Protein AF-A0A535ZZS9-F1 (afdb_monomer)

Mean predicted aligned error: 16.58 Å

Nearest PDB structures (foldseek):
  8xqu-assembly1_A  TM=9.734E-01  e=9.056E-15  Homo sapiens
  8ibp-assembly1_A  TM=9.771E-01  e=1.309E-14  Mycobacterium tuberculosis
  5gui-assembly1_A  TM=9.629E-01  e=1.892E-14  Arabidopsis thaliana
  3wdd-assembly1_A  TM=9.744E-01  e=3.750E-14  Mycobacterium tuberculosis
  3wde-assembly1_A  TM=9.736E-01  e=6.021E-14  Mycobacterium tuberculosis

Foldseek 3Di:
DFDWDFLVRLCVVVVHDSVVSVVCVVVVLADWDDDPPTTTHGVVSVVVSVVVVQDDDDDDDDDDDDDDPPLVVLCVQQVDPFRFLVSVCPPPVNQQEDPLLSQLSVQLVVLCLVLQHLARELLSSLLSLCVSCPFLSVVLCVVLVNDSVLSSVLCCVPPNGDPDRDPPDRHGYDPLLSQLVSQLSVQCVVVVHGRRGSLSSLLSSLVSCDDDSNVSCVVSVHDSVNSNVSSVVSVVVVVVVVVVVDDDDPPVQPQFDDDDDFAAQDPPPRDGDRSRGQADPVPRHGGDDD

pLDDT: mean 80.7, std 16.4, range [29.19, 98.31]

Solvent-accessible surface area (backbone atoms only — not comparable to full-atom values): 16606 Å² total; per-residue (Å²): 132,86,73,67,36,46,55,63,58,50,15,61,72,71,71,48,55,54,68,54,54,54,48,33,42,74,71,67,67,37,72,68,46,77,61,86,97,40,59,32,29,53,64,66,50,51,50,53,42,55,49,69,73,62,76,84,90,80,86,87,89,85,90,83,81,96,71,77,64,90,56,53,65,57,48,64,63,57,67,48,97,66,32,28,52,64,52,71,53,69,40,99,64,51,79,50,44,32,72,63,31,51,46,21,42,52,44,9,49,53,46,16,48,72,38,20,42,81,42,26,42,45,44,23,46,48,52,7,37,48,68,38,65,90,30,62,30,17,49,46,40,45,78,63,68,54,48,68,68,61,52,51,52,48,48,40,72,75,75,45,65,46,98,48,82,71,74,93,66,90,48,21,43,34,76,65,30,49,48,17,56,57,37,8,54,50,47,16,53,76,68,73,44,81,48,27,39,34,47,20,45,46,49,6,46,48,69,62,57,58,65,59,34,41,53,49,39,45,74,66,72,41,52,58,72,56,52,50,52,50,47,55,50,54,54,50,54,52,53,52,56,59,55,70,68,54,76,79,78,57,79,72,65,72,52,68,44,78,93,75,77,85,47,48,62,30,90,89,78,65,48,77,27,59,58,40,46,54,41,28,87,89,75,64,48,73,53,74,84,132

Sequence (290 aa):
MERLLTTDEVAEYLRVDVVTIRRLVGRGELTAYRIGSEYRFTRSDLEDYLQRQRVSTGTGEEPGTTTSPPLEWVRKTLQGKHTTPSDVVKSDRFDKFTDQARRVLHLSQEEAQRFHHNYVGTEHLLLGLIREDGGIAAHVLRNMGVELKQVREAVEHIIGRGDRVILGGEIGLTPRAKKVIELSVDEARRLDHHPVGTEHLLLGLIREGEGIAAGVLESQGVKLDQARRETIRVIRQLQESETDAVPPPPPEAARLLVEGEPGLTCTRCGARCPNYFRHCFNCGQQLQPK

Secondary structure (DSSP, 8-state):
-PPPEEHHHHHHHHTS-HHHHHHHHHTTSS--EEETTEEEE-HHHHHHHHHHT----------------TTHHHHHHHTSTT--HHHHHHSS-GGGB-HHHHHHHHHHHHHHHHTT-SEE-HHHHHHHHHH-TTSHHHHHHHHTT--HHHHHHHHHHHH---SS---S---EEPHHHHHHHHHHHHHHHHTT-SSB-HHHHHHHHHHH--HHHHHHHHHTT--HHHHHHHHHHHHHHHHHHHHHTSPPPPTTTT----S-SPPEEPTTT--EE-TT-SB-TTT-PBPPP-

Radius of gyration: 27.27 Å; Cα contacts (8 Å, |Δi|>4): 383; chains: 1; bounding box: 56×52×93 Å

Structure (mmCIF, N/CA/C/O backbone):
data_AF-A0A535ZZS9-F1
#
_entry.id   AF-A0A535ZZS9-F1
#
loop_
_atom_site.group_PDB
_atom_site.id
_atom_site.type_symbol
_atom_site.label_atom_id
_atom_site.label_alt_id
_atom_site.label_comp_id
_atom_site.label_asym_id
_atom_site.label_entity_id
_atom_site.label_seq_id
_atom_site.pdbx_PDB_ins_code
_atom_site.Cartn_x
_atom_site.Cartn_y
_atom_site.Cartn_z
_atom_site.occupancy
_atom_site.B_iso_or_equiv
_atom_site.auth_seq_id
_atom_site.auth_comp_id
_atom_site.auth_asym_id
_atom_site.auth_atom_id
_atom_site.pdbx_PDB_model_num
ATOM 1 N N . MET A 1 1 ? 27.511 27.768 -34.122 1.00 60.69 1 MET A N 1
ATOM 2 C CA . MET A 1 1 ? 26.286 26.944 -34.101 1.00 60.69 1 MET A CA 1
ATOM 3 C C . MET A 1 1 ? 26.418 25.976 -32.953 1.00 60.69 1 MET A C 1
ATOM 5 O O . MET A 1 1 ? 27.427 25.286 -32.877 1.00 60.69 1 MET A O 1
ATOM 9 N N . GLU A 1 2 ? 25.467 26.000 -32.031 1.00 73.00 2 GLU A N 1
ATOM 10 C CA . GLU A 1 2 ? 25.441 25.074 -30.903 1.00 73.00 2 GLU A CA 1
ATOM 11 C C . GLU A 1 2 ? 25.223 23.643 -31.419 1.00 73.00 2 GLU A C 1
ATOM 13 O O . GLU A 1 2 ? 24.428 23.426 -32.337 1.00 73.00 2 GLU A O 1
ATOM 18 N N . ARG A 1 3 ? 25.976 22.669 -30.889 1.00 85.12 3 ARG A N 1
ATOM 19 C CA . ARG A 1 3 ? 25.819 21.260 -31.274 1.00 85.12 3 ARG A CA 1
ATOM 20 C C . ARG A 1 3 ? 24.468 20.769 -30.767 1.00 85.12 3 ARG A C 1
ATOM 22 O O . ARG A 1 3 ? 24.226 20.778 -29.564 1.00 85.12 3 ARG A O 1
ATOM 29 N N . LEU A 1 4 ? 23.634 20.297 -31.687 1.00 87.44 4 LEU A N 1
ATOM 30 C CA . LEU A 1 4 ? 22.365 19.672 -31.349 1.00 87.44 4 LEU A CA 1
ATOM 31 C C . LEU A 1 4 ? 22.594 18.247 -30.841 1.00 87.44 4 LEU A C 1
ATOM 33 O O . LEU A 1 4 ? 23.251 17.446 -31.507 1.00 87.44 4 LEU A O 1
ATOM 37 N N . LEU A 1 5 ? 22.040 17.951 -29.672 1.00 91.25 5 LEU A N 1
ATOM 38 C CA . LEU A 1 5 ? 22.082 16.645 -29.027 1.00 91.25 5 LEU A CA 1
ATOM 39 C C . LEU A 1 5 ? 20.959 15.752 -29.558 1.00 91.25 5 LEU A C 1
ATOM 41 O O . LEU A 1 5 ? 19.865 16.221 -29.886 1.00 91.25 5 LEU A O 1
ATOM 45 N N . THR A 1 6 ? 21.239 14.459 -29.641 1.00 93.94 6 THR A N 1
ATOM 46 C CA . THR A 1 6 ? 20.274 13.392 -29.925 1.00 93.94 6 THR A CA 1
ATOM 47 C C . THR A 1 6 ? 19.436 13.063 -28.687 1.00 93.94 6 THR A C 1
ATOM 49 O O . THR A 1 6 ? 19.789 13.415 -27.563 1.00 93.94 6 THR A O 1
ATOM 52 N N . THR A 1 7 ? 18.321 12.355 -28.885 1.00 90.25 7 THR A N 1
ATOM 53 C CA . THR A 1 7 ? 17.485 11.864 -27.777 1.00 90.25 7 THR A CA 1
ATOM 54 C C . THR A 1 7 ? 18.285 10.990 -26.804 1.00 90.25 7 THR A C 1
ATOM 56 O O . THR A 1 7 ? 18.107 11.129 -25.597 1.00 90.25 7 THR A O 1
ATOM 59 N N . ASP A 1 8 ? 19.186 10.143 -27.312 1.00 89.81 8 ASP A N 1
ATOM 60 C CA . ASP A 1 8 ? 20.038 9.263 -26.501 1.00 89.81 8 ASP A CA 1
ATOM 61 C C . ASP A 1 8 ? 21.073 10.049 -25.684 1.00 89.81 8 ASP A C 1
ATOM 63 O O . ASP A 1 8 ? 21.229 9.814 -24.489 1.00 89.81 8 ASP A O 1
ATOM 67 N N . GLU A 1 9 ? 21.724 11.050 -26.285 1.00 91.56 9 GLU A N 1
ATOM 68 C CA . GLU A 1 9 ? 22.683 11.908 -25.572 1.00 91.56 9 GLU A CA 1
ATOM 69 C C . GLU A 1 9 ? 22.004 12.725 -24.461 1.00 91.56 9 GLU A C 1
ATOM 71 O O . GLU A 1 9 ? 22.577 12.930 -23.390 1.00 91.56 9 GLU A O 1
ATOM 76 N N . VAL A 1 10 ? 20.769 13.184 -24.684 1.00 93.75 10 VAL A N 1
ATOM 77 C CA . VAL A 1 10 ? 19.977 13.883 -23.659 1.00 93.75 10 VAL A CA 1
ATOM 78 C C . VAL A 1 10 ? 19.526 12.931 -22.551 1.00 93.75 10 VAL A C 1
ATOM 80 O O . VAL A 1 10 ? 19.552 13.306 -21.378 1.00 93.75 10 VAL A O 1
ATOM 83 N N . ALA A 1 11 ? 19.143 11.703 -22.904 1.00 88.44 11 ALA A N 1
ATOM 84 C CA . ALA A 1 11 ? 18.800 10.649 -21.954 1.00 88.44 11 ALA A CA 1
ATOM 85 C C . ALA A 1 11 ? 19.991 10.317 -21.035 1.00 88.44 11 ALA A C 1
ATOM 87 O O . ALA A 1 11 ? 19.839 10.287 -19.811 1.00 88.44 11 ALA A O 1
ATOM 88 N N . GLU A 1 12 ? 21.194 10.185 -21.599 1.00 90.12 12 GLU A N 1
ATOM 89 C CA . GLU A 1 12 ? 22.432 9.985 -20.840 1.00 90.12 12 GLU A CA 1
ATOM 90 C C . GLU A 1 12 ? 22.756 11.191 -19.943 1.00 90.12 12 GLU A C 1
ATOM 92 O O . GLU A 1 12 ? 23.042 11.029 -18.753 1.00 90.12 12 GLU A O 1
ATOM 97 N N . TYR A 1 13 ? 22.640 12.410 -20.479 1.00 89.06 13 TYR A N 1
ATOM 98 C CA . TYR A 1 13 ? 22.940 13.644 -19.750 1.00 89.06 13 TYR A CA 1
ATOM 99 C C . TYR A 1 13 ? 22.009 13.866 -18.548 1.00 89.06 13 TYR A C 1
ATOM 101 O O . TYR A 1 13 ? 22.463 14.207 -17.454 1.00 89.06 13 TYR A O 1
ATOM 109 N N . LEU A 1 14 ? 20.705 13.638 -18.727 1.00 86.94 14 LEU A N 1
ATOM 110 C CA . LEU A 1 14 ? 19.703 13.762 -17.665 1.00 86.94 14 LEU A CA 1
ATOM 111 C C . LEU A 1 14 ? 19.597 12.501 -16.789 1.00 86.94 14 LEU A C 1
ATOM 113 O O . LEU A 1 14 ? 18.911 12.535 -15.767 1.00 86.94 14 LEU A O 1
ATOM 117 N N . ARG A 1 15 ? 20.296 11.415 -17.154 1.00 87.69 15 ARG A N 1
ATOM 118 C CA . ARG A 1 15 ? 20.244 10.089 -16.514 1.00 87.69 15 ARG A CA 1
ATOM 119 C C . ARG A 1 15 ? 18.821 9.531 -16.413 1.00 87.69 15 ARG A C 1
ATOM 121 O O . ARG A 1 15 ? 18.401 9.054 -15.358 1.00 87.69 15 ARG A O 1
ATOM 128 N N . VAL A 1 16 ? 18.077 9.606 -17.513 1.00 78.88 16 VAL A N 1
ATOM 129 C CA . VAL A 1 16 ? 16.702 9.097 -17.645 1.00 78.88 16 VAL A CA 1
ATOM 130 C C . VAL A 1 16 ? 16.553 8.304 -18.940 1.00 78.88 16 VAL A C 1
ATOM 132 O O . VAL A 1 16 ? 17.363 8.442 -19.844 1.00 78.88 16 VAL A O 1
ATOM 135 N N . ASP A 1 17 ? 15.509 7.487 -19.051 1.00 88.31 17 ASP A N 1
ATOM 136 C CA . ASP A 1 17 ? 15.245 6.708 -20.266 1.00 88.31 17 ASP A CA 1
ATOM 137 C C . ASP A 1 17 ? 14.781 7.586 -21.451 1.00 88.31 17 ASP A C 1
ATOM 139 O O . ASP A 1 17 ? 14.102 8.602 -21.264 1.00 88.31 17 ASP A O 1
ATOM 143 N N . VAL A 1 18 ? 15.075 7.166 -22.686 1.00 82.56 18 VAL A N 1
ATOM 144 C CA . VAL A 1 18 ? 14.672 7.851 -23.932 1.00 82.56 18 VAL A CA 1
ATOM 145 C C . VAL A 1 18 ? 13.158 8.055 -24.061 1.00 82.56 18 VAL A C 1
ATOM 147 O O . VAL A 1 18 ? 12.706 9.059 -24.619 1.00 82.56 18 VAL A O 1
ATOM 150 N N . VAL A 1 19 ? 12.345 7.158 -23.498 1.00 79.00 19 VAL A N 1
ATOM 151 C CA . VAL A 1 19 ? 10.884 7.300 -23.419 1.00 79.00 19 VAL A CA 1
ATOM 152 C C . VAL A 1 19 ? 10.502 8.474 -22.516 1.00 79.00 19 VAL A C 1
ATOM 154 O O . VAL A 1 19 ? 9.549 9.199 -22.813 1.00 79.00 19 VAL A O 1
ATOM 157 N N . THR A 1 20 ? 11.264 8.717 -21.446 1.00 76.88 20 THR A N 1
ATOM 158 C CA . THR A 1 20 ? 11.072 9.882 -20.568 1.00 76.88 20 THR A CA 1
ATOM 159 C C . THR A 1 20 ? 11.354 11.174 -21.325 1.00 76.88 20 THR A C 1
ATOM 161 O O . THR A 1 20 ? 10.549 12.098 -21.244 1.00 76.88 20 THR A O 1
ATOM 164 N N . ILE A 1 21 ? 12.412 11.219 -22.141 1.00 89.75 21 ILE A N 1
ATOM 165 C CA . ILE A 1 21 ? 12.710 12.380 -22.993 1.00 89.75 21 ILE A CA 1
ATOM 166 C C . ILE A 1 21 ? 11.560 12.654 -23.970 1.00 89.75 21 ILE A C 1
ATOM 168 O O . ILE A 1 21 ? 11.060 13.776 -24.036 1.00 89.75 21 ILE A O 1
ATOM 172 N N . ARG A 1 22 ? 11.053 11.621 -24.657 1.00 83.88 22 ARG A N 1
ATOM 173 C CA . ARG A 1 22 ? 9.889 11.752 -25.557 1.00 83.88 22 ARG A CA 1
ATOM 174 C C . ARG A 1 22 ? 8.636 12.248 -24.827 1.00 83.88 22 ARG A C 1
ATOM 176 O O . ARG A 1 22 ? 7.886 13.051 -25.379 1.00 83.88 22 ARG A O 1
ATOM 183 N N . ARG A 1 23 ? 8.414 11.810 -23.583 1.00 80.31 23 ARG A N 1
ATOM 184 C CA . ARG A 1 23 ? 7.292 12.259 -22.743 1.00 80.31 23 ARG A CA 1
ATOM 185 C C . ARG A 1 23 ? 7.431 13.726 -22.323 1.00 80.31 23 ARG A C 1
ATOM 187 O O . ARG A 1 23 ? 6.434 14.439 -22.375 1.00 80.31 23 ARG A O 1
ATOM 194 N N . LEU A 1 24 ? 8.628 14.176 -21.940 1.00 83.00 24 LEU A N 1
ATOM 195 C CA . LEU A 1 24 ? 8.894 15.577 -21.579 1.00 83.00 24 LEU A CA 1
ATOM 196 C C . LEU A 1 24 ? 8.659 16.515 -22.768 1.00 83.00 24 LEU A C 1
ATOM 198 O O . LEU A 1 24 ? 8.026 17.558 -22.615 1.00 83.00 24 LEU A O 1
ATOM 202 N N . VAL A 1 25 ? 9.083 16.100 -23.965 1.00 89.62 25 VAL A N 1
ATOM 203 C CA . VAL A 1 25 ? 8.792 16.823 -25.212 1.00 89.62 25 VAL A CA 1
ATOM 204 C C . VAL A 1 25 ? 7.290 16.839 -25.499 1.00 89.62 25 VAL A C 1
ATOM 206 O O . VAL A 1 25 ? 6.732 17.891 -25.797 1.00 89.62 25 VAL A O 1
ATOM 209 N N . GLY A 1 26 ? 6.604 15.700 -25.352 1.00 78.69 26 GLY A N 1
ATOM 210 C CA . GLY A 1 26 ? 5.156 15.602 -25.568 1.00 78.69 26 GLY A CA 1
ATOM 211 C C . GLY A 1 26 ? 4.314 16.456 -24.611 1.00 78.69 26 GLY A C 1
ATOM 212 O O . GLY A 1 26 ? 3.218 16.872 -24.974 1.00 78.69 26 GLY A O 1
ATOM 213 N N . ARG A 1 27 ? 4.826 16.743 -23.409 1.00 82.06 27 ARG A N 1
ATOM 214 C CA . ARG A 1 27 ? 4.193 17.629 -22.416 1.00 82.06 27 ARG A CA 1
ATOM 215 C C . ARG A 1 27 ? 4.611 19.097 -22.543 1.00 82.06 27 ARG A C 1
ATOM 217 O O . ARG A 1 27 ? 4.094 19.929 -21.807 1.00 82.06 27 ARG A O 1
ATOM 224 N N . GLY A 1 28 ? 5.537 19.417 -23.449 1.00 86.50 28 GLY A N 1
ATOM 225 C CA . GLY A 1 28 ? 6.090 20.766 -23.602 1.00 86.50 28 GLY A CA 1
ATOM 226 C C . GLY A 1 28 ? 7.007 21.204 -22.453 1.00 86.50 28 GLY A C 1
ATOM 227 O O . GLY A 1 28 ? 7.295 22.389 -22.322 1.00 86.50 28 GLY A O 1
ATOM 228 N N . GLU A 1 29 ? 7.462 20.269 -21.615 1.00 86.38 29 GLU A N 1
ATOM 229 C CA . GLU A 1 29 ? 8.342 20.545 -20.470 1.00 86.38 29 GLU A CA 1
ATOM 230 C C . GLU A 1 29 ? 9.814 20.668 -20.893 1.00 86.38 29 GLU A C 1
ATOM 232 O O . GLU A 1 29 ? 10.586 21.384 -20.254 1.00 86.38 29 GLU A O 1
ATOM 237 N N . LEU A 1 30 ? 10.195 19.993 -21.983 1.00 89.62 30 LEU A N 1
ATOM 238 C CA . LEU A 1 30 ? 11.525 20.060 -22.583 1.00 89.62 30 LEU A CA 1
ATOM 239 C C . LEU A 1 30 ? 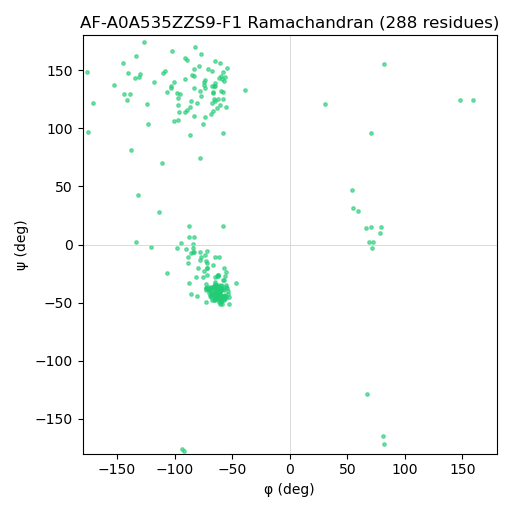11.412 20.477 -24.052 1.00 89.62 30 LEU A C 1
ATOM 241 O O . LEU A 1 30 ? 10.768 19.793 -24.851 1.00 89.62 30 LEU A O 1
ATOM 245 N N . THR A 1 31 ? 12.051 21.591 -24.404 1.00 90.50 31 THR A N 1
ATOM 246 C CA . THR A 1 31 ? 12.083 22.105 -25.776 1.00 90.50 31 THR A CA 1
ATOM 247 C C . THR A 1 31 ? 12.868 21.151 -26.676 1.00 90.50 31 THR A C 1
ATOM 249 O O . THR A 1 31 ? 13.988 20.762 -26.350 1.00 90.50 31 THR A O 1
ATOM 252 N N . ALA A 1 32 ? 12.293 20.788 -27.823 1.00 90.75 32 ALA A N 1
ATOM 253 C CA . ALA A 1 32 ? 12.959 19.979 -28.838 1.00 90.75 32 ALA A CA 1
ATOM 254 C C . ALA A 1 32 ? 12.623 20.469 -30.245 1.00 90.75 32 ALA A C 1
ATOM 256 O O . ALA A 1 32 ? 11.503 20.895 -30.527 1.00 90.75 32 ALA A O 1
ATOM 257 N N . TYR A 1 33 ? 13.581 20.318 -31.151 1.00 88.50 33 TYR A N 1
ATOM 258 C CA . TYR A 1 33 ? 13.454 20.641 -32.565 1.00 88.50 33 TYR A CA 1
ATOM 259 C C . TYR A 1 33 ? 13.366 19.343 -33.360 1.00 88.50 33 TYR A C 1
ATOM 261 O O . TYR A 1 33 ? 14.167 18.426 -33.167 1.00 88.50 33 TYR A O 1
ATOM 269 N N . ARG A 1 34 ? 12.384 19.238 -34.257 1.00 81.38 34 ARG A N 1
ATOM 270 C CA . ARG A 1 34 ? 12.233 18.059 -35.112 1.00 81.38 34 ARG A CA 1
ATOM 271 C C . ARG A 1 34 ? 13.083 18.233 -36.369 1.00 81.38 34 ARG A C 1
ATOM 273 O O . ARG A 1 34 ? 12.841 19.147 -37.152 1.00 81.38 34 ARG A O 1
ATOM 280 N N . ILE A 1 35 ? 14.057 17.345 -36.562 1.00 79.31 35 ILE A N 1
ATOM 281 C CA . ILE A 1 35 ? 14.909 17.308 -37.757 1.00 79.31 35 ILE A CA 1
ATOM 282 C C . ILE A 1 35 ? 14.766 15.920 -38.383 1.00 79.31 35 ILE A C 1
ATOM 284 O O . ILE A 1 35 ? 15.292 14.931 -37.875 1.00 79.31 35 ILE A O 1
ATOM 288 N N . GLY A 1 36 ? 14.002 15.841 -39.476 1.00 78.38 36 GLY A N 1
ATOM 289 C CA . GLY A 1 36 ? 13.578 14.566 -40.058 1.00 78.38 36 GLY A CA 1
ATOM 290 C C . GLY A 1 36 ? 12.614 13.813 -39.132 1.00 78.38 36 GLY A C 1
ATOM 291 O O . GLY A 1 36 ? 11.621 14.382 -38.676 1.00 78.38 36 GLY A O 1
ATOM 292 N N . SER A 1 37 ? 12.902 12.536 -38.858 1.00 65.62 37 SER A N 1
ATOM 293 C CA . SER A 1 37 ? 12.135 11.695 -37.922 1.00 65.62 37 SER A CA 1
ATOM 294 C C . SER A 1 37 ? 12.572 11.834 -36.461 1.00 65.62 37 SER A C 1
ATOM 296 O O . SER A 1 37 ? 11.907 11.298 -35.578 1.00 65.62 37 SER A O 1
ATOM 298 N N . GLU A 1 38 ? 13.664 12.553 -36.197 1.00 70.12 38 GLU A N 1
ATOM 299 C CA . GLU A 1 38 ? 14.331 12.569 -34.897 1.00 70.12 38 GLU A CA 1
ATOM 300 C C . GLU A 1 38 ? 14.142 13.892 -34.147 1.00 70.12 38 GLU A C 1
ATOM 302 O O . GLU A 1 38 ? 14.049 14.972 -34.743 1.00 70.12 38 GLU A O 1
ATOM 307 N N . TYR A 1 39 ? 14.137 13.807 -32.814 1.00 86.19 39 TYR A N 1
ATOM 308 C CA . TYR A 1 39 ? 14.231 14.978 -31.945 1.00 86.19 39 TYR A CA 1
ATOM 309 C C . TYR A 1 39 ? 15.689 15.403 -31.751 1.00 86.19 39 TYR A C 1
ATOM 311 O O . TYR A 1 39 ? 16.619 14.584 -31.707 1.00 86.19 39 TYR A O 1
ATOM 319 N N . ARG A 1 40 ? 15.877 16.719 -31.658 1.00 90.25 40 ARG A N 1
ATOM 320 C CA . ARG A 1 40 ? 17.159 17.382 -31.443 1.00 90.25 40 ARG A CA 1
ATOM 321 C C . ARG A 1 40 ? 17.021 18.462 -30.381 1.00 90.25 40 ARG A C 1
ATOM 323 O O . ARG A 1 40 ? 16.004 19.148 -30.332 1.00 90.25 40 ARG A O 1
ATOM 330 N N . PHE A 1 41 ? 18.048 18.613 -29.556 1.00 92.06 41 PHE A N 1
ATOM 331 C CA . PHE A 1 41 ? 18.011 19.467 -28.370 1.00 92.06 41 PHE A CA 1
ATOM 332 C C . PHE A 1 41 ? 19.238 20.373 -28.323 1.00 92.06 41 PHE A C 1
ATOM 334 O O . PHE A 1 41 ? 20.329 19.949 -28.705 1.00 92.06 41 PHE A O 1
ATOM 341 N N . THR A 1 42 ? 19.077 21.607 -27.852 1.00 91.56 42 THR A N 1
ATOM 342 C CA . THR A 1 42 ? 20.218 22.484 -27.547 1.00 91.56 42 THR A CA 1
ATOM 343 C C . THR A 1 42 ? 20.655 22.264 -26.100 1.00 91.56 42 THR A C 1
ATOM 345 O O . THR A 1 42 ? 19.881 21.762 -25.283 1.00 91.56 42 THR A O 1
ATOM 348 N N . ARG A 1 43 ? 21.898 22.615 -25.759 1.00 88.31 43 ARG A N 1
ATOM 349 C CA . ARG A 1 43 ? 22.362 22.520 -24.372 1.00 88.31 43 ARG A CA 1
ATOM 350 C C . ARG A 1 43 ? 21.685 23.589 -23.511 1.00 88.31 43 ARG A C 1
ATOM 352 O O . ARG A 1 43 ? 21.291 23.269 -22.394 1.00 88.31 43 ARG A O 1
ATOM 359 N N . SER A 1 44 ? 21.478 24.792 -24.049 1.00 87.81 44 SER A N 1
ATOM 360 C CA . SER A 1 44 ? 20.753 25.872 -23.361 1.00 87.81 44 SER A CA 1
ATOM 361 C C . SER A 1 44 ? 19.347 25.448 -22.911 1.00 87.81 44 SER A C 1
ATOM 363 O O . SER A 1 44 ? 18.992 25.643 -21.753 1.00 87.81 44 SER A O 1
ATOM 365 N N . ASP A 1 45 ? 18.569 24.788 -23.779 1.00 85.62 45 ASP A N 1
ATOM 366 C CA . ASP A 1 45 ? 17.212 24.327 -23.440 1.00 85.62 45 ASP A CA 1
ATOM 367 C C . ASP A 1 45 ? 17.207 23.295 -22.290 1.00 85.62 45 ASP A C 1
ATOM 369 O O . ASP A 1 45 ? 16.291 23.268 -21.459 1.00 85.62 45 ASP A O 1
ATOM 373 N N . LEU A 1 46 ? 18.238 22.441 -22.223 1.00 89.25 46 LEU A N 1
ATOM 374 C CA . LEU A 1 46 ? 18.421 21.482 -21.130 1.00 89.25 46 LEU A CA 1
ATOM 375 C C . LEU A 1 46 ? 18.794 22.178 -19.817 1.00 89.25 46 LEU A C 1
ATOM 377 O O . LEU A 1 46 ? 18.297 21.795 -18.756 1.00 89.25 46 LEU A O 1
ATOM 381 N N . GLU A 1 47 ? 19.675 23.174 -19.872 1.00 87.75 47 GLU A N 1
ATOM 382 C CA . GLU A 1 47 ? 20.092 23.952 -18.703 1.00 87.75 47 GLU A CA 1
ATOM 383 C C . GLU A 1 47 ? 18.910 24.743 -18.122 1.00 87.75 47 GLU A C 1
ATOM 385 O O . GLU A 1 47 ? 18.675 24.677 -16.914 1.00 87.75 47 GLU A O 1
ATOM 390 N N . ASP A 1 48 ? 18.082 25.356 -18.971 1.00 84.69 48 ASP A N 1
ATOM 391 C CA . ASP A 1 48 ? 16.847 26.043 -18.571 1.00 84.69 48 ASP A CA 1
ATOM 392 C C . ASP A 1 48 ? 15.822 25.088 -17.950 1.00 84.69 48 ASP A C 1
ATOM 394 O O . ASP A 1 48 ? 15.133 25.416 -16.976 1.00 84.69 48 ASP A O 1
ATOM 398 N N . TYR A 1 49 ? 15.695 23.877 -18.500 1.00 85.25 49 TYR A N 1
ATOM 399 C CA . TYR A 1 49 ? 14.890 22.819 -17.894 1.00 85.25 49 TYR A CA 1
ATOM 400 C C . TYR A 1 49 ? 15.415 22.465 -16.492 1.00 85.25 49 TYR A C 1
ATOM 402 O O . TYR A 1 49 ? 14.646 22.475 -15.530 1.00 85.25 49 TYR A O 1
ATOM 410 N N . LEU A 1 50 ? 16.722 22.237 -16.333 1.00 86.00 50 LEU A N 1
ATOM 411 C CA . LEU A 1 50 ? 17.334 21.914 -15.039 1.00 86.00 50 LEU A CA 1
ATOM 412 C C . LEU A 1 50 ? 17.239 23.063 -14.026 1.00 86.00 50 LEU A C 1
ATOM 414 O O . LEU A 1 50 ? 17.088 22.815 -12.829 1.00 86.00 50 LEU A O 1
ATOM 418 N N . GLN A 1 51 ? 17.303 24.311 -14.485 1.00 82.81 51 GLN A N 1
ATOM 419 C CA . GLN A 1 51 ? 17.171 25.491 -13.639 1.00 82.81 51 GLN A CA 1
ATOM 420 C C . GLN A 1 51 ? 15.729 25.692 -13.162 1.00 82.81 51 GLN A C 1
ATOM 422 O O . GLN A 1 51 ? 15.516 26.002 -11.993 1.00 82.81 51 GLN A O 1
ATOM 427 N N . ARG A 1 52 ? 14.727 25.409 -14.004 1.00 80.75 52 ARG A N 1
ATOM 428 C CA . ARG A 1 52 ? 13.311 25.389 -13.588 1.00 80.75 52 ARG A CA 1
ATOM 429 C C . ARG A 1 52 ? 13.008 24.290 -12.570 1.00 80.75 52 ARG A C 1
ATOM 431 O O . ARG A 1 52 ? 12.142 24.468 -11.721 1.00 80.75 52 ARG A O 1
ATOM 438 N N . GLN A 1 53 ? 13.762 23.192 -12.601 1.00 74.88 53 GLN A N 1
ATOM 439 C CA . GLN A 1 53 ? 13.718 22.148 -11.570 1.00 74.88 53 GLN A CA 1
ATOM 440 C C . GLN A 1 53 ? 14.495 22.532 -10.287 1.00 74.88 53 GLN A C 1
ATOM 442 O O . GLN A 1 53 ? 14.443 21.805 -9.295 1.00 74.88 53 GLN A O 1
ATOM 447 N N . ARG A 1 54 ? 15.212 23.670 -10.279 1.00 65.31 54 ARG A N 1
ATOM 448 C CA . ARG A 1 54 ? 15.981 24.222 -9.147 1.00 65.31 54 ARG A CA 1
ATOM 449 C C . ARG A 1 54 ? 15.341 25.511 -8.602 1.00 65.31 54 ARG A C 1
ATOM 451 O O . ARG A 1 54 ? 15.912 26.587 -8.720 1.00 65.31 54 ARG A O 1
ATOM 458 N N . VAL A 1 55 ? 14.185 25.422 -7.951 1.00 45.19 55 VAL A N 1
ATOM 459 C CA . VAL A 1 55 ? 13.605 26.522 -7.142 1.00 45.19 55 VAL A CA 1
ATOM 460 C C . VAL A 1 55 ? 12.908 25.888 -5.927 1.00 45.19 55 VAL A C 1
ATOM 462 O O . VAL A 1 55 ? 12.139 24.955 -6.122 1.00 45.19 55 VAL A O 1
ATOM 465 N N . SER A 1 56 ? 13.087 26.262 -4.652 1.00 43.38 56 SER A N 1
ATOM 466 C CA . SER A 1 56 ? 13.973 27.209 -3.955 1.00 43.38 56 SER A CA 1
ATOM 467 C C . SER A 1 56 ? 14.168 26.707 -2.512 1.00 43.38 56 SER A C 1
ATOM 469 O O . SER A 1 56 ? 13.201 26.320 -1.858 1.00 43.38 56 SER A O 1
ATOM 471 N N . THR A 1 57 ? 15.394 26.758 -1.993 1.00 42.06 57 THR A N 1
ATOM 472 C CA . THR A 1 57 ? 15.695 26.771 -0.551 1.00 42.06 57 THR A CA 1
ATOM 473 C C . THR A 1 57 ? 15.903 28.227 -0.133 1.00 42.06 57 THR A C 1
ATOM 475 O O . THR A 1 57 ? 16.804 28.867 -0.668 1.00 42.06 57 THR A O 1
ATOM 478 N N . GLY A 1 58 ? 15.104 28.754 0.799 1.00 34.91 58 GLY A N 1
ATOM 479 C CA . GLY A 1 58 ? 15.258 30.126 1.301 1.00 34.91 58 GLY A CA 1
ATOM 480 C C . GLY A 1 58 ? 14.296 30.467 2.442 1.00 34.91 58 GLY A C 1
ATOM 481 O O . GLY A 1 58 ? 13.137 30.763 2.189 1.00 34.91 58 GLY A O 1
ATOM 482 N N . THR A 1 59 ? 14.817 30.346 3.670 1.00 35.53 59 THR A N 1
ATOM 483 C CA . THR A 1 59 ? 14.618 31.175 4.884 1.00 35.53 59 THR A CA 1
ATOM 484 C C . THR A 1 59 ? 13.280 31.894 5.109 1.00 35.53 59 THR A C 1
ATOM 486 O O . THR A 1 59 ? 12.917 32.792 4.355 1.00 35.53 59 THR A O 1
ATOM 489 N N . GLY A 1 60 ? 12.618 31.576 6.227 1.00 33.12 60 GLY A N 1
ATOM 490 C CA . GLY A 1 60 ? 11.513 32.362 6.781 1.00 33.12 60 GLY A CA 1
ATOM 491 C C . GLY A 1 60 ? 11.937 33.228 7.967 1.00 33.12 60 GLY A C 1
ATOM 492 O O . GLY A 1 60 ? 12.995 32.981 8.536 1.00 33.12 60 GLY A O 1
ATOM 493 N N . GLU A 1 61 ? 11.073 34.176 8.339 1.00 32.84 61 GLU A N 1
ATOM 494 C CA . GLU A 1 61 ? 10.714 34.507 9.729 1.00 32.84 61 GLU A CA 1
ATOM 495 C C . GLU A 1 61 ? 9.524 35.485 9.765 1.00 32.84 61 GLU A C 1
ATOM 497 O O . GLU A 1 61 ? 9.588 36.551 9.162 1.00 32.84 61 GLU A O 1
ATOM 502 N N . GLU A 1 62 ? 8.432 35.076 10.427 1.00 29.19 62 GLU A N 1
ATOM 503 C CA . GLU A 1 62 ? 7.541 35.863 11.309 1.00 29.19 62 GLU A CA 1
ATOM 504 C C . GLU A 1 62 ? 6.473 34.910 11.913 1.00 29.19 62 GLU A C 1
ATOM 506 O O . GLU A 1 62 ? 6.128 33.898 11.288 1.00 29.19 62 GLU A O 1
ATOM 511 N N . PRO A 1 63 ? 5.989 35.150 13.148 1.00 49.69 63 PRO A N 1
ATOM 512 C CA . PRO A 1 63 ? 5.412 34.117 14.003 1.00 49.69 63 PRO A CA 1
ATOM 513 C C . PRO A 1 63 ? 3.878 34.152 14.045 1.00 49.69 63 PRO A C 1
ATOM 515 O O . PRO A 1 63 ? 3.265 35.193 14.263 1.00 49.69 63 PRO A O 1
ATOM 518 N N . GLY A 1 64 ? 3.237 32.985 13.955 1.00 33.81 64 GLY A N 1
ATOM 519 C CA . GLY A 1 64 ? 1.821 32.860 14.300 1.00 33.81 64 GLY A CA 1
ATOM 520 C C . GLY A 1 64 ? 1.140 31.642 13.693 1.00 33.81 64 GLY A C 1
ATOM 521 O O . GLY A 1 64 ? 1.078 31.490 12.479 1.00 33.81 64 GLY A O 1
ATOM 522 N N . THR A 1 65 ? 0.543 30.823 14.561 1.00 31.36 65 THR A N 1
ATOM 523 C CA . THR A 1 65 ? -0.337 29.669 14.279 1.00 31.36 65 THR A CA 1
ATOM 524 C C . THR A 1 65 ? 0.309 28.410 13.681 1.00 31.36 65 THR A C 1
ATOM 526 O O . THR A 1 65 ? 0.416 28.205 12.476 1.00 31.36 65 THR A O 1
ATOM 529 N N . THR A 1 66 ? 0.635 27.481 14.580 1.00 42.94 66 THR A N 1
ATOM 530 C CA . THR A 1 66 ? 0.886 26.058 14.333 1.00 42.94 66 THR A CA 1
ATOM 531 C C . THR A 1 66 ? -0.321 25.374 13.683 1.00 42.94 66 THR A C 1
ATOM 533 O O . THR A 1 66 ? -1.218 24.884 14.360 1.00 42.94 66 THR A O 1
ATOM 536 N N . THR A 1 67 ? -0.311 25.264 12.357 1.00 39.12 67 THR A N 1
ATOM 537 C CA . THR A 1 67 ? -0.986 24.176 11.630 1.00 39.12 67 THR A CA 1
ATOM 538 C C . THR A 1 67 ? -0.071 23.698 10.504 1.00 39.12 67 THR A C 1
ATOM 540 O O . THR A 1 67 ? -0.196 24.099 9.352 1.00 39.12 67 THR A O 1
ATOM 543 N N . SER A 1 68 ? 0.898 22.834 10.829 1.00 40.75 68 SER A N 1
ATOM 544 C CA . SER A 1 68 ? 1.635 22.104 9.788 1.00 40.75 68 SER A CA 1
ATOM 545 C C . SER A 1 68 ? 0.638 21.271 8.969 1.00 40.75 68 SER A C 1
ATOM 547 O O . SER A 1 68 ? -0.165 20.542 9.564 1.00 40.75 68 SER A O 1
ATOM 549 N N . PRO A 1 69 ? 0.674 21.310 7.622 1.00 49.94 69 PRO A N 1
ATOM 550 C CA . PRO A 1 69 ? -0.151 20.436 6.806 1.00 49.94 69 PRO A CA 1
ATOM 551 C C . PRO A 1 69 ? 0.164 18.981 7.175 1.00 49.94 69 PRO A C 1
ATOM 553 O O . PRO A 1 69 ? 1.332 18.582 7.204 1.00 49.94 69 PRO A O 1
ATOM 556 N N . PRO A 1 70 ? -0.836 18.128 7.425 1.00 52.78 70 PRO A N 1
ATOM 557 C CA . PRO A 1 70 ? -0.596 16.879 8.133 1.00 52.78 70 PRO A CA 1
ATOM 558 C C . PRO A 1 70 ? 0.173 15.836 7.290 1.00 52.78 70 PRO A C 1
ATOM 560 O O . PRO A 1 70 ? 0.559 14.792 7.812 1.00 52.78 70 PRO A O 1
ATOM 563 N N . LEU A 1 71 ? 0.445 16.076 6.001 1.00 61.34 71 LEU A N 1
ATOM 564 C CA . LEU A 1 71 ? 1.297 15.237 5.133 1.00 61.34 71 LEU A CA 1
ATOM 565 C C . LEU A 1 71 ? 2.741 15.749 4.988 1.00 61.34 71 LEU A C 1
ATOM 567 O O . LEU A 1 71 ? 3.555 15.087 4.346 1.00 61.34 71 LEU A O 1
ATOM 571 N N . GLU A 1 72 ? 3.080 16.895 5.586 1.00 65.75 72 GLU A N 1
ATOM 572 C CA . GLU A 1 72 ? 4.422 17.491 5.512 1.00 65.75 72 GLU A CA 1
ATOM 573 C C . GLU A 1 72 ? 5.500 16.505 5.976 1.00 65.75 72 GLU A C 1
ATOM 575 O O . GLU A 1 72 ? 6.571 16.399 5.386 1.00 65.75 72 GLU A O 1
ATOM 580 N N . TRP A 1 73 ? 5.171 15.699 6.982 1.00 67.88 73 TRP A N 1
ATOM 581 C CA . TRP A 1 73 ? 6.056 14.681 7.521 1.00 67.88 73 TRP A CA 1
ATOM 582 C C . TRP A 1 73 ? 6.366 13.560 6.516 1.00 67.88 73 TRP A C 1
ATOM 584 O O . TRP A 1 73 ? 7.531 13.199 6.368 1.00 67.88 73 TRP A O 1
ATOM 594 N N . VAL A 1 74 ? 5.346 13.043 5.812 1.00 70.56 74 VAL A N 1
ATOM 595 C CA . VAL A 1 74 ? 5.507 11.991 4.792 1.00 70.56 74 VAL A CA 1
ATOM 596 C C . VAL A 1 74 ? 6.332 12.549 3.652 1.00 70.56 74 VAL A C 1
ATOM 598 O O . VAL A 1 74 ? 7.311 11.937 3.245 1.00 70.56 74 VAL A O 1
ATOM 601 N N . ARG A 1 75 ? 5.985 13.759 3.195 1.00 74.50 75 ARG A N 1
ATOM 602 C CA . ARG A 1 75 ? 6.720 14.458 2.143 1.00 74.50 75 ARG A CA 1
ATOM 603 C C . ARG A 1 75 ? 8.179 14.640 2.536 1.00 74.50 75 ARG A C 1
ATOM 605 O O . ARG A 1 75 ? 9.041 14.279 1.753 1.00 74.50 75 ARG A O 1
ATOM 612 N N . LYS A 1 76 ? 8.474 15.094 3.757 1.00 73.19 76 LYS A N 1
ATOM 613 C CA . LYS A 1 76 ? 9.850 15.243 4.254 1.00 73.19 76 LYS A CA 1
ATOM 614 C C . LYS A 1 76 ? 10.612 13.913 4.270 1.00 73.19 76 LYS A C 1
ATOM 616 O O . LYS A 1 76 ? 11.780 13.890 3.903 1.00 73.19 76 LYS A O 1
ATOM 621 N N . THR A 1 77 ? 9.960 12.809 4.642 1.00 72.94 77 THR A N 1
ATOM 622 C CA . THR A 1 77 ? 10.563 11.464 4.596 1.00 72.94 77 THR A CA 1
ATOM 623 C C . THR A 1 77 ? 10.779 10.979 3.146 1.00 72.94 77 THR A C 1
ATOM 625 O O . THR A 1 77 ? 11.808 10.383 2.833 1.00 72.94 77 THR A O 1
ATOM 628 N N . LEU A 1 78 ? 9.847 11.266 2.230 1.00 75.00 78 LEU A N 1
ATOM 629 C CA . LEU A 1 78 ? 9.874 10.807 0.831 1.00 75.00 78 LEU A CA 1
ATOM 630 C C . LEU A 1 78 ? 10.629 11.742 -0.141 1.00 75.00 78 LEU A C 1
ATOM 632 O O . LEU A 1 78 ? 10.907 11.341 -1.274 1.00 75.00 78 LEU A O 1
ATOM 636 N N . GLN A 1 79 ? 10.986 12.958 0.289 1.00 69.00 79 GLN A N 1
ATOM 637 C CA . GLN A 1 79 ? 11.667 14.001 -0.499 1.00 69.00 79 GLN A CA 1
ATOM 638 C C . GLN A 1 79 ? 13.102 13.635 -0.912 1.00 69.00 79 GLN A C 1
ATOM 640 O O . GLN A 1 79 ? 13.641 14.227 -1.847 1.00 69.00 79 GLN A O 1
ATOM 645 N N . GLY A 1 80 ? 13.731 12.649 -0.265 1.00 64.06 80 GLY A N 1
ATOM 646 C CA . GLY A 1 80 ? 15.040 12.147 -0.682 1.00 64.06 80 GLY A CA 1
ATOM 647 C C . GLY A 1 80 ? 14.981 11.477 -2.059 1.00 64.06 80 GLY A C 1
ATOM 648 O O . GLY A 1 80 ? 14.065 10.706 -2.346 1.00 64.06 80 GLY A O 1
ATOM 649 N N . LYS A 1 81 ? 15.986 11.701 -2.919 1.00 58.38 81 LYS A N 1
ATOM 650 C CA . LYS A 1 81 ? 16.074 11.047 -4.245 1.00 58.38 81 LYS A CA 1
ATOM 651 C C . LYS A 1 81 ? 16.074 9.507 -4.167 1.00 58.38 81 LYS A C 1
ATOM 653 O O . LYS A 1 81 ? 15.687 8.868 -5.137 1.00 58.38 81 LYS A O 1
ATOM 658 N N . HIS A 1 82 ? 16.405 8.928 -3.007 1.00 66.00 82 HIS A N 1
ATOM 659 C CA . HIS A 1 82 ? 16.557 7.484 -2.786 1.00 66.00 82 HIS A CA 1
ATOM 660 C C . HIS A 1 82 ? 15.825 6.960 -1.535 1.00 66.00 82 HIS A C 1
ATOM 662 O O . HIS A 1 82 ? 16.386 6.176 -0.787 1.00 66.00 82 HIS A O 1
ATOM 668 N N . THR A 1 83 ? 14.585 7.383 -1.261 1.00 77.81 83 THR A N 1
ATOM 669 C CA . THR A 1 83 ? 13.839 6.821 -0.115 1.00 77.81 83 THR A CA 1
ATOM 670 C C . THR A 1 83 ? 13.545 5.337 -0.314 1.00 77.81 83 THR A C 1
ATOM 672 O O . THR A 1 83 ? 12.899 4.968 -1.298 1.00 77.81 83 THR A O 1
ATOM 675 N N . THR A 1 84 ? 13.966 4.500 0.627 1.00 83.25 84 THR A N 1
ATOM 676 C CA . THR A 1 84 ? 13.694 3.059 0.636 1.00 83.25 84 THR A CA 1
ATOM 677 C C . THR A 1 84 ? 12.404 2.742 1.405 1.00 83.25 84 THR A C 1
ATOM 679 O O . THR A 1 84 ? 11.974 3.537 2.249 1.00 83.25 84 THR A O 1
ATOM 682 N N . PRO A 1 85 ? 11.779 1.567 1.192 1.00 79.62 85 PRO A N 1
ATOM 683 C CA . PRO A 1 85 ? 10.716 1.085 2.078 1.00 79.62 85 PRO A CA 1
ATOM 684 C C . PRO A 1 85 ? 11.176 1.023 3.541 1.00 79.62 85 PRO A C 1
ATOM 686 O O . PRO A 1 85 ? 10.414 1.338 4.451 1.00 79.62 85 PRO A O 1
ATOM 689 N N . SER A 1 86 ? 12.451 0.688 3.761 1.00 79.69 86 SER A N 1
ATOM 690 C CA . SER A 1 86 ? 13.058 0.671 5.090 1.00 79.69 86 SER A CA 1
ATOM 691 C C . SER A 1 86 ? 13.126 2.060 5.725 1.00 79.69 86 SER A C 1
ATOM 693 O O . SER A 1 86 ? 12.932 2.146 6.926 1.00 79.69 86 SER A O 1
ATOM 695 N N . ASP A 1 87 ? 13.334 3.142 4.973 1.00 78.94 87 ASP A N 1
ATOM 696 C CA . ASP A 1 87 ? 13.351 4.514 5.515 1.00 78.94 87 ASP A CA 1
ATOM 697 C C . ASP A 1 87 ? 11.955 5.008 5.895 1.00 78.94 87 ASP A C 1
ATOM 699 O O . ASP A 1 87 ? 11.789 5.730 6.880 1.00 78.94 87 ASP A O 1
ATOM 703 N N . VAL A 1 88 ? 10.937 4.590 5.135 1.00 73.12 88 VAL A N 1
ATOM 704 C CA . VAL A 1 88 ? 9.530 4.828 5.491 1.00 73.12 88 VAL A CA 1
ATOM 705 C C . VAL A 1 88 ? 9.216 4.170 6.831 1.00 73.12 88 VAL A C 1
ATOM 707 O O . VAL A 1 88 ? 8.558 4.785 7.669 1.00 73.12 88 VAL A O 1
ATOM 710 N N . VAL A 1 89 ? 9.738 2.958 7.047 1.00 67.44 89 VAL A N 1
ATOM 711 C CA . VAL A 1 89 ? 9.596 2.221 8.305 1.00 67.44 89 VAL A CA 1
ATOM 712 C C . VAL A 1 89 ? 10.455 2.842 9.413 1.00 67.44 89 VAL A C 1
ATOM 714 O O . VAL A 1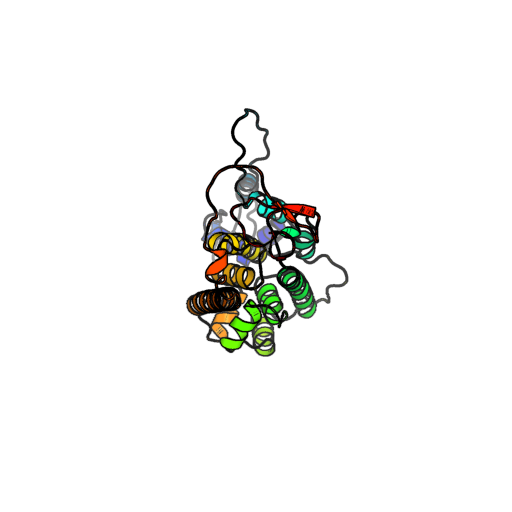 89 ? 9.911 3.130 10.463 1.00 67.44 89 VAL A O 1
ATOM 717 N N . LYS A 1 90 ? 11.747 3.116 9.181 1.00 65.19 90 LYS A N 1
ATOM 718 C CA . LYS A 1 90 ? 12.751 3.571 10.168 1.00 65.19 90 LYS A CA 1
ATOM 719 C C . LYS A 1 90 ? 12.588 5.007 10.661 1.00 65.19 90 LYS A C 1
ATOM 721 O O . LYS A 1 90 ? 13.223 5.369 11.649 1.00 65.19 90 LYS A O 1
ATOM 726 N N . SER A 1 91 ? 11.804 5.850 9.990 1.00 60.75 91 SER A N 1
ATOM 727 C CA . SER A 1 91 ? 11.577 7.208 10.492 1.00 60.75 91 SER A CA 1
ATOM 728 C C . SER A 1 91 ? 10.829 7.154 11.832 1.00 60.75 91 SER A C 1
ATOM 730 O O . SER A 1 91 ? 9.857 6.415 11.941 1.00 60.75 91 SER A O 1
ATOM 732 N N . ASP A 1 92 ? 11.251 7.964 12.814 1.00 51.03 92 ASP A N 1
ATOM 733 C CA . ASP A 1 92 ? 10.797 8.075 14.227 1.00 51.03 92 ASP A CA 1
ATOM 734 C C . ASP A 1 92 ? 9.287 8.387 14.429 1.00 51.03 92 ASP A C 1
ATOM 736 O O . ASP A 1 92 ? 8.821 8.831 15.468 1.00 51.03 92 ASP A O 1
ATOM 740 N N . ARG A 1 93 ? 8.489 8.198 13.377 1.00 54.69 93 ARG A N 1
ATOM 741 C CA . ARG A 1 93 ? 7.035 8.357 13.283 1.00 54.69 93 ARG A CA 1
ATOM 742 C C . ARG A 1 93 ? 6.351 7.003 13.047 1.00 54.69 93 ARG A C 1
ATOM 744 O O . ARG A 1 93 ? 5.284 6.954 12.428 1.00 54.69 93 ARG A O 1
ATOM 751 N N . PHE A 1 94 ? 6.988 5.931 13.530 1.00 47.97 94 PHE A N 1
ATOM 752 C CA . PHE A 1 94 ? 6.558 4.532 13.453 1.00 47.97 94 PHE A CA 1
ATOM 753 C C . PHE A 1 94 ? 5.079 4.340 13.827 1.00 47.97 94 PHE A C 1
ATOM 755 O O . PHE A 1 94 ? 4.400 3.526 13.202 1.00 47.97 94 PHE A O 1
ATOM 762 N N . ASP A 1 95 ? 4.531 5.137 14.744 1.00 60.69 95 ASP A N 1
ATOM 763 C CA . ASP A 1 95 ? 3.150 5.019 15.246 1.00 60.69 95 ASP A CA 1
ATOM 764 C C . ASP A 1 95 ? 2.054 5.187 14.189 1.00 60.69 95 ASP A C 1
ATOM 766 O O . ASP A 1 95 ? 0.884 4.926 14.451 1.00 60.69 95 ASP A O 1
ATOM 770 N N . LYS A 1 96 ? 2.403 5.634 12.980 1.00 76.50 96 LYS A N 1
ATOM 771 C CA . LYS A 1 96 ? 1.409 5.918 11.946 1.00 76.50 96 LYS A CA 1
ATOM 772 C C . LYS A 1 96 ? 1.053 4.727 11.082 1.00 76.50 96 LYS A C 1
ATOM 774 O O . LYS A 1 96 ? 0.036 4.821 10.419 1.00 76.50 96 LYS A O 1
ATOM 779 N N . PHE A 1 97 ? 1.827 3.643 11.074 1.00 87.69 97 PHE A N 1
ATOM 780 C CA . PHE A 1 97 ? 1.494 2.425 10.327 1.00 87.69 97 PHE A CA 1
ATOM 781 C C . PHE A 1 97 ? 1.326 1.241 11.271 1.00 87.69 97 PHE A C 1
ATOM 783 O O . PHE A 1 97 ? 2.131 1.062 12.186 1.00 87.69 97 PHE A O 1
ATOM 790 N N . THR A 1 98 ? 0.325 0.407 10.994 1.00 91.31 98 THR A N 1
ATOM 791 C CA . THR A 1 98 ? 0.172 -0.910 11.631 1.00 91.31 98 THR A CA 1
ATOM 792 C C . THR A 1 98 ? 1.378 -1.801 11.330 1.00 91.31 98 THR A C 1
ATOM 794 O O . THR A 1 98 ? 2.032 -1.653 10.293 1.00 91.31 98 THR A O 1
ATOM 797 N N . ASP A 1 99 ? 1.639 -2.793 12.182 1.00 91.25 99 ASP A N 1
ATOM 798 C CA . ASP A 1 99 ? 2.700 -3.773 11.922 1.00 91.25 99 ASP A CA 1
ATOM 799 C C . ASP A 1 99 ? 2.469 -4.549 10.617 1.00 91.25 99 ASP A C 1
ATOM 801 O O . ASP A 1 99 ? 3.423 -4.825 9.891 1.00 91.25 99 ASP A O 1
ATOM 805 N N . GLN A 1 100 ? 1.208 -4.830 10.272 1.00 93.50 100 GLN A N 1
ATOM 806 C CA . GLN A 1 100 ? 0.834 -5.441 8.993 1.00 93.50 100 GLN A CA 1
ATOM 807 C C . GLN A 1 100 ? 1.222 -4.548 7.806 1.00 93.50 100 GLN A C 1
ATOM 809 O O . GLN A 1 100 ? 1.859 -5.005 6.862 1.00 93.50 100 GLN A O 1
ATOM 814 N N . ALA A 1 101 ? 0.912 -3.250 7.863 1.00 94.06 101 ALA A N 1
ATOM 815 C CA . ALA A 1 101 ? 1.283 -2.312 6.806 1.00 94.06 101 ALA A CA 1
ATOM 816 C C . ALA A 1 101 ? 2.807 -2.132 6.681 1.00 94.06 101 ALA A C 1
ATOM 818 O O . ALA A 1 101 ? 3.327 -2.026 5.570 1.00 94.06 101 ALA A O 1
ATOM 819 N N . ARG A 1 102 ? 3.554 -2.158 7.794 1.00 92.12 102 ARG A N 1
ATOM 820 C CA . ARG A 1 102 ? 5.029 -2.154 7.755 1.00 92.12 102 ARG A CA 1
ATOM 821 C C . ARG A 1 102 ? 5.576 -3.426 7.105 1.00 92.12 102 ARG A C 1
ATOM 823 O O . ARG A 1 102 ? 6.501 -3.344 6.297 1.00 92.12 102 ARG A O 1
ATOM 830 N N . ARG A 1 103 ? 4.987 -4.589 7.407 1.00 93.69 103 ARG A N 1
ATOM 831 C CA . ARG A 1 103 ? 5.347 -5.857 6.755 1.00 93.69 103 ARG A CA 1
ATOM 832 C C . ARG A 1 103 ? 5.091 -5.823 5.256 1.00 93.69 103 ARG A C 1
ATOM 834 O O . ARG A 1 103 ? 5.973 -6.232 4.512 1.00 93.69 103 ARG A O 1
ATOM 841 N N . VAL A 1 104 ? 3.978 -5.251 4.796 1.00 96.69 104 VAL A N 1
ATOM 842 C CA . VAL A 1 104 ? 3.710 -5.061 3.357 1.00 96.69 104 VAL A CA 1
ATOM 843 C C . VAL A 1 104 ? 4.863 -4.337 2.657 1.00 96.69 104 VAL A C 1
ATOM 845 O O . VAL A 1 104 ? 5.311 -4.781 1.600 1.00 96.69 104 VAL A O 1
ATOM 848 N N . LEU A 1 105 ? 5.393 -3.259 3.243 1.00 93.38 105 LEU A N 1
ATOM 849 C CA . LEU A 1 105 ? 6.523 -2.517 2.665 1.00 93.38 105 LEU A CA 1
ATOM 850 C C . LEU A 1 105 ? 7.796 -3.371 2.571 1.00 93.38 105 LEU A C 1
ATOM 852 O O . LEU A 1 105 ? 8.515 -3.293 1.573 1.00 93.38 105 LEU A O 1
ATOM 856 N N . HIS A 1 106 ? 8.053 -4.211 3.574 1.00 93.06 106 HIS A N 1
ATOM 857 C CA . HIS A 1 106 ? 9.171 -5.153 3.558 1.00 93.06 106 HIS A CA 1
ATOM 858 C C . HIS A 1 106 ? 8.984 -6.249 2.499 1.00 93.06 106 HIS A C 1
ATOM 860 O O . HIS A 1 106 ? 9.863 -6.461 1.668 1.00 93.06 106 HIS A O 1
ATOM 866 N N . LEU A 1 107 ? 7.804 -6.872 2.454 1.00 95.88 107 LEU A N 1
ATOM 867 C CA . LEU A 1 107 ? 7.446 -7.892 1.465 1.00 95.88 107 LEU A CA 1
ATOM 868 C C . LEU A 1 107 ? 7.549 -7.346 0.035 1.00 95.88 107 LEU A C 1
ATOM 870 O O . LEU A 1 107 ? 7.995 -8.044 -0.869 1.00 95.88 107 LEU A O 1
ATOM 874 N N . SER A 1 108 ? 7.207 -6.074 -0.169 1.00 96.31 108 SER A N 1
ATOM 875 C CA . SER A 1 108 ? 7.367 -5.396 -1.460 1.00 96.31 108 SER A CA 1
ATOM 876 C C . SER A 1 108 ? 8.837 -5.311 -1.885 1.00 96.31 108 SER A C 1
ATOM 878 O O . SER A 1 108 ? 9.165 -5.489 -3.056 1.00 96.31 108 SER A O 1
ATOM 880 N N . GLN A 1 109 ? 9.745 -5.066 -0.938 1.00 93.44 109 GLN A N 1
ATOM 881 C CA . GLN A 1 109 ? 11.181 -5.059 -1.209 1.00 93.44 109 GLN A CA 1
ATOM 882 C C . GLN A 1 109 ? 11.695 -6.459 -1.569 1.00 93.44 109 GLN A C 1
ATOM 884 O O . GLN A 1 109 ? 12.480 -6.595 -2.507 1.00 93.44 109 GLN A O 1
ATOM 889 N N . GLU A 1 110 ? 11.228 -7.494 -0.869 1.00 93.81 110 GLU A N 1
ATOM 890 C CA . GLU A 1 110 ? 11.562 -8.884 -1.195 1.00 93.81 110 GLU A CA 1
ATOM 891 C C . GLU A 1 110 ? 11.081 -9.276 -2.599 1.00 93.81 110 GLU A C 1
ATOM 893 O O . GLU A 1 110 ? 11.808 -9.937 -3.338 1.00 93.81 110 GLU A O 1
ATOM 898 N N . GLU A 1 111 ? 9.877 -8.857 -3.002 1.00 95.31 111 GLU A N 1
ATOM 899 C CA . GLU A 1 111 ? 9.372 -9.126 -4.353 1.00 95.31 111 GLU A CA 1
ATOM 900 C C . GLU A 1 111 ? 10.199 -8.402 -5.417 1.00 95.31 111 GLU A C 1
ATOM 902 O O . GLU A 1 111 ? 10.569 -9.020 -6.413 1.00 95.31 111 GLU A O 1
ATOM 907 N N . ALA A 1 112 ? 10.589 -7.144 -5.188 1.00 93.38 112 ALA A N 1
ATOM 908 C CA . ALA A 1 112 ? 11.501 -6.444 -6.093 1.00 93.38 112 ALA A CA 1
ATOM 909 C C . ALA A 1 112 ? 12.829 -7.203 -6.270 1.00 93.38 112 ALA A C 1
ATOM 911 O O . ALA A 1 112 ? 13.293 -7.403 -7.392 1.00 93.38 112 ALA A O 1
ATOM 912 N N . GLN A 1 113 ? 13.411 -7.704 -5.173 1.00 91.56 113 GLN A N 1
ATOM 913 C CA . GLN A 1 113 ? 14.628 -8.525 -5.215 1.00 91.56 113 GLN A CA 1
ATOM 914 C C . GLN A 1 113 ? 14.415 -9.839 -5.968 1.00 91.56 113 GLN A C 1
ATOM 916 O O . GLN A 1 113 ? 15.282 -10.255 -6.744 1.00 91.56 113 GLN A O 1
ATOM 921 N N . ARG A 1 114 ? 13.254 -10.472 -5.772 1.00 91.88 114 ARG A N 1
ATOM 922 C CA . ARG A 1 114 ? 12.865 -11.718 -6.439 1.00 91.88 114 ARG A CA 1
ATOM 923 C C . ARG A 1 114 ? 12.793 -11.568 -7.955 1.00 91.88 114 ARG A C 1
ATOM 925 O O . ARG A 1 114 ? 13.217 -12.478 -8.660 1.00 91.88 114 ARG A O 1
ATOM 932 N N . PHE A 1 115 ? 12.298 -10.431 -8.439 1.00 90.00 115 PHE A N 1
ATOM 933 C CA . PHE A 1 115 ? 12.281 -10.093 -9.864 1.00 90.00 115 PHE A CA 1
ATOM 934 C C . PHE A 1 115 ? 13.595 -9.483 -10.367 1.00 90.00 115 PHE A C 1
ATOM 936 O O . PHE A 1 115 ? 13.712 -9.166 -11.547 1.00 90.00 115 PHE A O 1
ATOM 943 N N . HIS A 1 116 ? 14.600 -9.330 -9.498 1.00 89.31 116 HIS A N 1
ATOM 944 C CA . HIS A 1 116 ? 15.871 -8.670 -9.812 1.00 89.31 116 HIS A CA 1
ATOM 945 C C . HIS A 1 116 ? 15.699 -7.209 -10.257 1.00 89.31 116 HIS A C 1
ATOM 947 O O . HIS A 1 116 ? 16.509 -6.660 -11.004 1.00 89.31 116 HIS A O 1
ATOM 953 N N . HIS A 1 117 ? 14.644 -6.557 -9.775 1.00 88.31 117 HIS A N 1
ATOM 954 C CA . HIS A 1 117 ? 14.393 -5.143 -9.996 1.00 88.31 117 HIS A CA 1
ATOM 955 C C . HIS A 1 117 ? 15.176 -4.307 -8.978 1.00 88.31 117 HIS A C 1
ATOM 957 O O . HIS A 1 117 ? 15.178 -4.579 -7.778 1.00 88.31 117 HIS A O 1
ATOM 963 N N . ASN A 1 118 ? 15.830 -3.246 -9.451 1.00 87.38 118 ASN A N 1
ATOM 964 C CA . ASN A 1 118 ? 16.579 -2.300 -8.618 1.00 87.38 118 ASN A CA 1
ATOM 965 C C . ASN A 1 118 ? 15.706 -1.157 -8.059 1.00 87.38 118 ASN A C 1
ATOM 967 O O . ASN A 1 118 ? 16.235 -0.151 -7.584 1.00 87.38 118 ASN A O 1
ATOM 971 N N . TYR A 1 119 ? 14.380 -1.305 -8.098 1.00 90.38 119 TYR A N 1
ATOM 972 C CA . TYR A 1 119 ? 13.413 -0.351 -7.560 1.00 90.38 119 TYR A CA 1
ATOM 973 C C . TYR A 1 119 ? 12.182 -1.062 -6.979 1.00 90.38 119 TYR A C 1
ATOM 975 O O . TYR A 1 119 ? 11.819 -2.163 -7.390 1.00 90.38 119 TYR A O 1
ATOM 983 N N . VAL A 1 120 ? 11.483 -0.396 -6.057 1.00 92.94 120 VAL A N 1
ATOM 984 C CA . VAL A 1 120 ? 10.155 -0.807 -5.582 1.00 92.94 120 VAL A CA 1
ATOM 985 C C . VAL A 1 120 ? 9.086 0.036 -6.283 1.00 92.94 120 VAL A C 1
ATOM 987 O O . VAL A 1 120 ? 8.937 1.234 -6.015 1.00 92.94 120 VAL A O 1
ATOM 990 N N . GLY A 1 121 ? 8.376 -0.578 -7.231 1.00 94.19 121 GLY A N 1
ATOM 991 C CA 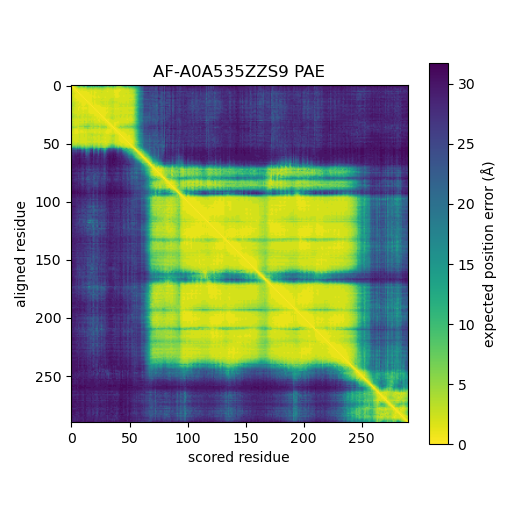. GLY A 1 121 ? 7.255 0.009 -7.954 1.00 94.19 121 GLY A CA 1
ATOM 992 C C . GLY A 1 121 ? 5.902 -0.306 -7.320 1.00 94.19 121 GLY A C 1
ATOM 993 O O . GLY A 1 121 ? 5.805 -0.915 -6.254 1.00 94.19 121 GLY A O 1
ATOM 994 N N . THR A 1 122 ? 4.840 0.135 -7.989 1.00 97.12 122 THR A N 1
ATOM 995 C CA . THR A 1 122 ? 3.451 -0.102 -7.561 1.00 97.12 122 THR A CA 1
ATOM 996 C C . THR A 1 122 ? 3.100 -1.592 -7.548 1.00 97.12 122 THR A C 1
ATOM 998 O O . THR A 1 122 ? 2.384 -2.060 -6.672 1.00 97.12 122 THR A O 1
ATOM 1001 N N . GLU A 1 123 ? 3.644 -2.354 -8.491 1.00 97.00 123 GLU A N 1
ATOM 1002 C CA . GLU A 1 123 ? 3.475 -3.793 -8.659 1.00 97.00 123 GLU A CA 1
ATOM 1003 C C . GLU A 1 123 ? 4.073 -4.589 -7.501 1.00 97.00 123 GLU A C 1
ATOM 1005 O O . GLU A 1 123 ? 3.460 -5.535 -7.014 1.00 97.00 123 GLU A O 1
ATOM 1010 N N . HIS A 1 124 ? 5.222 -4.153 -6.987 1.00 97.81 124 HIS A N 1
ATOM 1011 C CA . HIS A 1 124 ? 5.820 -4.754 -5.803 1.00 97.81 124 HIS A CA 1
ATOM 1012 C C . HIS A 1 124 ? 4.990 -4.449 -4.550 1.00 97.81 124 HIS A C 1
ATOM 1014 O O . HIS A 1 124 ? 4.817 -5.338 -3.720 1.00 97.81 124 HIS A O 1
ATOM 1020 N N . LEU A 1 125 ? 4.412 -3.242 -4.444 1.00 98.00 125 LEU A N 1
ATOM 1021 C CA . LEU A 1 125 ? 3.454 -2.908 -3.379 1.00 98.00 125 LEU A CA 1
ATOM 1022 C C . LEU A 1 125 ? 2.200 -3.787 -3.441 1.00 98.00 125 LEU A C 1
ATOM 1024 O O . LEU A 1 125 ? 1.763 -4.293 -2.410 1.00 98.00 125 LEU A O 1
ATOM 1028 N N . LEU A 1 126 ? 1.646 -4.009 -4.636 1.00 98.31 126 LEU A N 1
ATOM 1029 C CA . LEU A 1 126 ? 0.511 -4.912 -4.832 1.00 98.31 126 LEU A CA 1
ATOM 1030 C C . LEU A 1 126 ? 0.847 -6.338 -4.381 1.00 98.31 126 LEU A C 1
ATOM 1032 O O . LEU A 1 126 ? 0.098 -6.936 -3.614 1.00 98.31 126 LEU A O 1
ATOM 1036 N N . LEU A 1 127 ? 1.991 -6.871 -4.811 1.00 98.25 127 LEU A N 1
ATOM 1037 C CA . LEU A 1 127 ? 2.443 -8.199 -4.398 1.00 98.25 127 LEU A CA 1
ATOM 1038 C C . LEU A 1 127 ? 2.668 -8.283 -2.881 1.00 98.25 127 LEU A C 1
ATOM 1040 O O . LEU A 1 127 ? 2.287 -9.277 -2.265 1.00 98.25 127 LEU A O 1
ATOM 1044 N N . GLY A 1 128 ? 3.232 -7.238 -2.269 1.00 98.12 128 GLY A N 1
ATOM 1045 C CA . GLY A 1 128 ? 3.385 -7.135 -0.819 1.00 98.12 128 GLY A CA 1
ATOM 1046 C C . GLY A 1 128 ? 2.045 -7.151 -0.080 1.00 98.12 128 GLY A C 1
ATOM 1047 O O . GLY A 1 128 ? 1.915 -7.850 0.922 1.00 98.12 128 GLY A O 1
ATOM 1048 N N . LEU A 1 129 ? 1.034 -6.440 -0.596 1.00 98.25 129 LEU A N 1
ATOM 1049 C CA . LEU A 1 129 ? -0.325 -6.430 -0.040 1.00 98.25 129 LEU A CA 1
ATOM 1050 C C . LEU A 1 129 ? -0.979 -7.807 -0.099 1.00 98.25 129 LEU A C 1
ATOM 1052 O O . LEU A 1 129 ? -1.630 -8.198 0.861 1.00 98.25 129 LEU A O 1
ATOM 1056 N N . ILE A 1 130 ? -0.794 -8.541 -1.198 1.00 97.69 130 ILE A N 1
ATOM 1057 C CA . ILE A 1 130 ? -1.340 -9.894 -1.349 1.00 97.69 130 ILE A CA 1
ATOM 1058 C C . ILE A 1 130 ? -0.609 -10.881 -0.425 1.00 97.69 130 ILE A C 1
ATOM 1060 O O . ILE A 1 130 ? -1.239 -11.782 0.115 1.00 97.69 130 ILE A O 1
ATOM 1064 N N . ARG A 1 131 ? 0.709 -10.717 -0.227 1.00 97.50 131 ARG A N 1
ATOM 1065 C CA . ARG A 1 131 ? 1.523 -11.595 0.634 1.00 97.50 131 ARG A CA 1
ATOM 1066 C C . ARG A 1 131 ? 1.260 -11.429 2.131 1.00 97.50 131 ARG A C 1
ATOM 1068 O O . ARG A 1 131 ? 1.503 -12.376 2.874 1.00 97.50 131 ARG A O 1
ATOM 1075 N N . GLU A 1 132 ? 0.807 -10.265 2.594 1.00 96.88 132 GLU A N 1
ATOM 1076 C CA . GLU A 1 132 ? 0.384 -10.082 3.991 1.00 96.88 132 GLU A CA 1
ATOM 1077 C C . GLU A 1 132 ? -1.017 -10.687 4.181 1.00 96.88 132 GLU A C 1
ATOM 1079 O O . GLU A 1 132 ? -2.017 -9.979 4.278 1.00 96.88 132 GLU A O 1
ATOM 1084 N N . ASP A 1 133 ? -1.094 -12.022 4.222 1.00 87.88 133 ASP A N 1
ATOM 1085 C CA . ASP A 1 133 ? -2.349 -12.789 4.169 1.00 87.88 133 ASP A CA 1
ATOM 1086 C C . ASP A 1 133 ? -3.375 -12.432 5.259 1.00 87.88 133 ASP A C 1
ATOM 1088 O O . ASP A 1 133 ? -4.581 -12.609 5.042 1.00 87.88 133 ASP A O 1
ATOM 1092 N N . GLY A 1 134 ? -2.896 -11.948 6.411 1.00 88.81 134 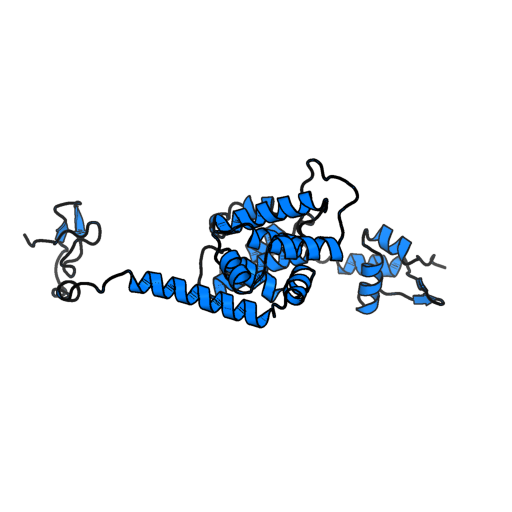GLY A N 1
ATOM 1093 C CA . GLY A 1 134 ? -3.712 -11.513 7.547 1.00 88.81 134 GLY A CA 1
ATOM 1094 C C . GLY A 1 134 ? -4.227 -10.073 7.450 1.00 88.81 134 GLY A C 1
ATOM 1095 O O . GLY A 1 134 ? -4.945 -9.634 8.346 1.00 88.81 134 GLY A O 1
ATOM 1096 N N . GLY A 1 135 ? -3.851 -9.327 6.409 1.00 92.38 135 GLY A N 1
ATOM 1097 C CA . GLY A 1 135 ? -4.298 -7.957 6.183 1.00 92.38 135 GLY A CA 1
ATOM 1098 C C . GLY A 1 135 ? -5.664 -7.880 5.495 1.00 92.38 135 GLY A C 1
ATOM 1099 O O . GLY A 1 135 ? -6.024 -8.723 4.669 1.00 92.38 135 GLY A O 1
ATOM 1100 N N . ILE A 1 136 ? -6.405 -6.807 5.775 1.00 95.12 136 ILE A N 1
ATOM 1101 C CA . ILE A 1 136 ? -7.688 -6.505 5.123 1.00 95.12 136 ILE A CA 1
ATOM 1102 C C . ILE A 1 136 ? -7.511 -6.386 3.602 1.00 95.12 136 ILE A C 1
ATOM 1104 O O . ILE A 1 136 ? -8.345 -6.880 2.845 1.00 95.12 136 ILE A O 1
ATOM 1108 N N . ALA A 1 137 ? -6.404 -5.799 3.132 1.00 97.06 137 ALA A N 1
ATOM 1109 C CA . ALA A 1 137 ? -6.127 -5.697 1.699 1.00 97.06 137 ALA A CA 1
ATOM 1110 C C . ALA A 1 137 ? -6.013 -7.063 1.009 1.00 97.06 137 ALA A C 1
ATOM 1112 O O . ALA A 1 137 ? -6.608 -7.257 -0.050 1.00 97.06 137 ALA A O 1
ATOM 1113 N N . ALA A 1 138 ? -5.294 -8.016 1.612 1.00 96.56 138 ALA A N 1
ATOM 1114 C CA . ALA A 1 138 ? -5.180 -9.371 1.080 1.00 96.56 138 ALA A CA 1
ATOM 1115 C C . ALA A 1 138 ? -6.548 -10.060 1.031 1.00 96.56 138 ALA A C 1
ATOM 1117 O O . ALA A 1 138 ? -6.884 -10.702 0.038 1.00 96.56 138 ALA A O 1
ATOM 1118 N N . HIS A 1 139 ? -7.364 -9.890 2.077 1.00 95.44 139 HIS A N 1
ATOM 1119 C CA . HIS A 1 139 ? -8.723 -10.427 2.109 1.00 95.44 139 HIS A CA 1
ATOM 1120 C C . HIS A 1 139 ? -9.597 -9.861 0.981 1.00 95.44 139 HIS A C 1
ATOM 1122 O O . HIS A 1 139 ? -10.218 -10.634 0.254 1.00 95.44 139 HIS A O 1
ATOM 1128 N N . VAL A 1 140 ? -9.593 -8.539 0.784 1.00 97.00 140 VAL A N 1
ATOM 1129 C CA . VAL A 1 140 ? -10.328 -7.886 -0.310 1.00 97.00 140 VAL A CA 1
ATOM 1130 C C . VAL A 1 140 ? -9.872 -8.415 -1.668 1.00 97.00 140 VAL A C 1
ATOM 1132 O O . VAL A 1 140 ? -10.699 -8.846 -2.465 1.00 97.00 140 VAL A O 1
ATOM 1135 N N . LEU A 1 141 ? -8.562 -8.432 -1.927 1.00 96.94 141 LEU A N 1
ATOM 1136 C CA . LEU A 1 141 ? -8.011 -8.884 -3.205 1.00 96.94 141 LEU A CA 1
ATOM 1137 C C . LEU A 1 141 ? -8.363 -10.354 -3.489 1.00 96.94 141 LEU A C 1
ATOM 1139 O O . LEU A 1 141 ? -8.806 -10.667 -4.594 1.00 96.94 141 LEU A O 1
ATOM 1143 N N . ARG A 1 142 ? -8.281 -11.241 -2.487 1.00 95.38 142 ARG A N 1
ATOM 1144 C CA . ARG A 1 142 ? -8.709 -12.644 -2.626 1.00 95.38 142 ARG A CA 1
ATOM 1145 C C . ARG A 1 142 ? -10.203 -12.781 -2.917 1.00 95.38 142 ARG A C 1
ATOM 1147 O O . ARG A 1 142 ? -10.567 -13.570 -3.782 1.00 95.38 142 ARG A O 1
ATOM 1154 N N . ASN A 1 143 ? -11.064 -12.008 -2.250 1.00 94.81 143 ASN A N 1
ATOM 1155 C CA . ASN A 1 143 ? -12.509 -12.026 -2.521 1.00 94.81 143 ASN A CA 1
ATOM 1156 C C . ASN A 1 143 ? -12.835 -11.586 -3.955 1.00 94.81 143 ASN A C 1
ATOM 1158 O O . ASN A 1 143 ? -13.855 -11.986 -4.512 1.00 94.81 143 ASN A O 1
ATOM 1162 N N . MET A 1 144 ? -11.960 -10.783 -4.560 1.00 96.06 144 MET A N 1
ATOM 1163 C CA . MET A 1 144 ? -12.059 -10.357 -5.954 1.00 96.06 144 MET A CA 1
ATOM 1164 C C . MET A 1 144 ? -11.394 -11.328 -6.942 1.00 96.06 144 MET A C 1
ATOM 1166 O O . MET A 1 144 ? -11.318 -11.018 -8.127 1.00 96.06 144 MET A O 1
ATOM 1170 N N . GLY A 1 145 ? -10.920 -12.489 -6.479 1.00 95.75 145 GLY A N 1
ATOM 1171 C CA . GLY A 1 145 ? -10.287 -13.508 -7.317 1.00 95.75 145 GLY A CA 1
ATOM 1172 C C . GLY A 1 145 ? -8.832 -13.214 -7.684 1.00 95.75 145 GLY A C 1
ATOM 1173 O O . GLY A 1 145 ? -8.308 -13.835 -8.601 1.00 95.75 145 GLY A O 1
ATOM 1174 N N . VAL A 1 146 ? -8.171 -12.276 -6.999 1.00 96.81 146 VAL A N 1
ATOM 1175 C CA . VAL A 1 146 ? -6.765 -11.943 -7.258 1.00 96.81 146 VAL A CA 1
ATOM 1176 C C . VAL A 1 146 ? -5.860 -12.920 -6.515 1.00 96.81 146 VAL A C 1
ATOM 1178 O O . VAL A 1 146 ? -5.744 -12.867 -5.288 1.00 96.81 146 VAL A O 1
ATOM 1181 N N . GLU A 1 147 ? -5.171 -13.787 -7.258 1.00 94.69 147 GLU A N 1
ATOM 1182 C CA . GLU A 1 147 ? -4.212 -14.733 -6.689 1.00 94.69 147 GLU A CA 1
ATOM 1183 C C . GLU A 1 147 ? -2.762 -14.269 -6.855 1.00 94.69 147 GLU A C 1
ATOM 1185 O O . GLU A 1 147 ? -2.333 -13.819 -7.919 1.00 94.69 147 GLU A O 1
ATOM 1190 N N . LEU A 1 148 ? -1.950 -14.476 -5.813 1.00 95.81 148 LEU A N 1
ATOM 1191 C CA . LEU A 1 148 ? -0.536 -14.092 -5.803 1.00 95.81 148 LEU A CA 1
ATOM 1192 C C . LEU A 1 148 ? 0.248 -14.654 -6.996 1.00 95.81 148 LEU A C 1
ATOM 1194 O O . LEU A 1 148 ? 1.115 -13.978 -7.549 1.00 95.81 148 LEU A O 1
ATOM 1198 N N . LYS A 1 149 ? -0.025 -15.908 -7.373 1.00 96.56 149 LYS A N 1
ATOM 1199 C CA . LYS A 1 149 ? 0.667 -16.573 -8.481 1.00 96.56 149 LYS A CA 1
ATOM 1200 C C . LYS A 1 149 ? 0.371 -15.878 -9.813 1.00 96.56 149 LYS A C 1
ATOM 1202 O O . LYS A 1 149 ? 1.310 -15.543 -10.527 1.00 96.56 149 LYS A O 1
ATOM 1207 N N . GLN A 1 150 ? -0.901 -15.603 -10.090 1.00 95.25 150 GLN A N 1
ATOM 1208 C CA . GLN A 1 150 ? -1.342 -14.947 -11.323 1.00 95.25 150 GLN A CA 1
ATOM 1209 C C . GLN A 1 150 ? -0.794 -13.519 -11.420 1.00 95.25 150 GLN A C 1
ATOM 1211 O O . GLN A 1 150 ? -0.304 -13.108 -12.468 1.00 95.25 150 GLN A O 1
ATOM 1216 N N . VAL A 1 151 ? -0.789 -12.780 -10.305 1.00 96.56 151 VAL A N 1
ATOM 1217 C CA . VAL A 1 151 ? -0.220 -11.424 -10.250 1.00 96.56 151 VAL A CA 1
ATOM 1218 C C . VAL A 1 151 ? 1.283 -11.450 -10.533 1.00 96.56 151 VAL A C 1
ATOM 1220 O O . VAL A 1 151 ? 1.768 -10.618 -11.293 1.00 96.56 151 VAL A O 1
ATOM 1223 N N . ARG A 1 152 ? 2.031 -12.415 -9.980 1.00 96.69 152 ARG A N 1
ATOM 1224 C CA . ARG A 1 152 ? 3.466 -12.567 -10.283 1.00 96.69 152 ARG A CA 1
ATOM 1225 C C . ARG A 1 152 ? 3.716 -12.869 -11.756 1.00 96.69 152 ARG A C 1
ATOM 1227 O O . ARG A 1 152 ? 4.600 -12.255 -12.339 1.00 96.69 152 ARG A O 1
ATOM 1234 N N . GLU A 1 153 ? 2.945 -13.779 -12.343 1.00 95.56 153 GLU A N 1
ATOM 1235 C CA . GLU A 1 153 ? 3.047 -14.117 -13.768 1.00 95.56 153 GLU A CA 1
ATOM 1236 C C . GLU A 1 153 ? 2.734 -12.902 -14.653 1.00 95.56 153 GLU A C 1
ATOM 1238 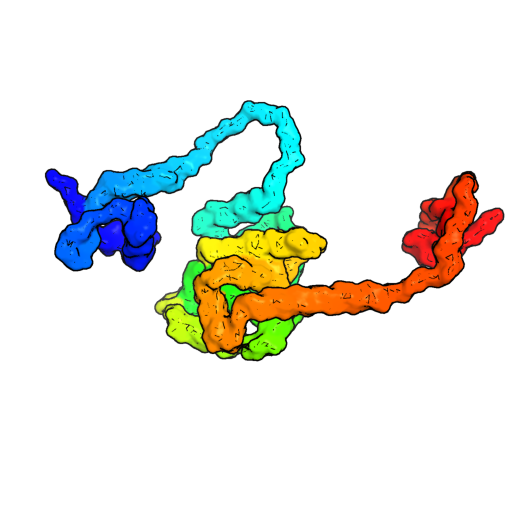O O . GLU A 1 153 ? 3.468 -12.629 -15.601 1.00 95.56 153 GLU A O 1
ATOM 1243 N N . ALA A 1 154 ? 1.709 -12.118 -14.308 1.00 93.06 154 ALA A N 1
ATOM 1244 C CA . ALA A 1 154 ? 1.372 -10.886 -15.017 1.00 93.06 154 ALA A CA 1
ATOM 1245 C C . ALA A 1 154 ? 2.486 -9.830 -14.913 1.00 93.06 154 ALA A C 1
ATOM 1247 O O . ALA A 1 154 ? 2.854 -9.219 -15.915 1.00 93.06 154 ALA A O 1
ATOM 1248 N N . VAL A 1 155 ? 3.062 -9.633 -13.722 1.00 91.62 155 VAL A N 1
ATOM 1249 C CA . VAL A 1 155 ? 4.190 -8.707 -13.519 1.00 91.62 155 VAL A CA 1
ATOM 1250 C C . VAL A 1 155 ? 5.419 -9.153 -14.311 1.00 91.62 155 VAL A C 1
ATOM 1252 O O . VAL A 1 155 ? 6.025 -8.332 -14.999 1.00 91.62 155 VAL A O 1
ATOM 1255 N N . GLU A 1 156 ? 5.752 -10.447 -14.271 1.00 91.94 156 GLU A N 1
ATOM 1256 C CA . GLU A 1 156 ? 6.855 -11.021 -15.048 1.00 91.94 156 GLU A CA 1
ATOM 1257 C C . GLU A 1 156 ? 6.632 -10.851 -16.552 1.00 91.94 156 GLU A C 1
ATOM 1259 O O . GLU A 1 156 ? 7.566 -10.546 -17.283 1.00 91.94 156 GLU A O 1
ATOM 1264 N N . HIS A 1 157 ? 5.395 -10.990 -17.026 1.00 89.56 157 HIS A N 1
ATOM 1265 C CA . HIS A 1 157 ? 5.072 -10.800 -18.436 1.00 89.56 157 HIS A CA 1
ATOM 1266 C C . HIS A 1 157 ? 5.218 -9.339 -18.892 1.00 89.56 157 HIS A C 1
ATOM 1268 O O . HIS A 1 157 ? 5.654 -9.087 -20.013 1.00 89.56 157 HIS A O 1
ATOM 1274 N N . ILE A 1 158 ? 4.856 -8.376 -18.037 1.00 85.31 158 ILE A N 1
ATOM 1275 C CA . ILE A 1 158 ? 4.857 -6.946 -18.381 1.00 85.31 158 ILE A CA 1
ATOM 1276 C C . ILE A 1 158 ? 6.259 -6.333 -18.283 1.00 85.31 158 ILE A C 1
ATOM 1278 O O . ILE A 1 158 ? 6.638 -5.541 -19.146 1.00 85.31 158 ILE A O 1
ATOM 1282 N N . ILE A 1 159 ? 7.007 -6.648 -17.221 1.00 83.94 159 ILE A N 1
ATOM 1283 C CA . ILE A 1 159 ? 8.301 -6.008 -16.918 1.00 83.94 159 ILE A CA 1
ATOM 1284 C C . ILE A 1 159 ? 9.484 -6.946 -17.202 1.00 83.94 159 ILE A C 1
ATOM 1286 O O . ILE A 1 159 ? 10.585 -6.477 -17.485 1.00 83.94 159 ILE A O 1
ATOM 1290 N N . GLY A 1 160 ? 9.272 -8.262 -17.171 1.00 86.50 160 GLY A N 1
ATOM 1291 C CA . GLY A 1 160 ? 10.344 -9.252 -17.216 1.00 86.50 160 GLY A CA 1
ATOM 1292 C C . GLY A 1 160 ? 11.010 -9.461 -15.857 1.00 86.50 160 GLY A C 1
ATOM 1293 O O . GLY A 1 160 ? 10.487 -9.079 -14.810 1.00 86.50 160 GLY A O 1
ATOM 1294 N N . ARG A 1 161 ? 12.187 -10.092 -15.886 1.00 84.88 161 ARG A N 1
ATOM 1295 C CA . ARG A 1 161 ? 13.130 -10.131 -14.762 1.00 84.88 161 ARG A CA 1
ATOM 1296 C C . ARG A 1 161 ? 14.350 -9.296 -15.113 1.00 84.88 161 ARG A C 1
ATOM 1298 O O . ARG A 1 161 ? 14.756 -9.260 -16.270 1.00 84.88 161 ARG A O 1
ATOM 1305 N N . GLY A 1 162 ? 14.956 -8.667 -14.113 1.00 78.19 162 GLY A N 1
ATOM 1306 C CA . GLY A 1 162 ? 16.224 -7.968 -14.292 1.00 78.19 162 GLY A CA 1
ATOM 1307 C C . GLY A 1 162 ? 17.388 -8.919 -14.596 1.00 78.19 162 GLY A C 1
ATOM 1308 O O . GLY A 1 162 ? 17.444 -10.041 -14.092 1.00 78.19 162 GLY A O 1
ATOM 1309 N N . ASP A 1 163 ? 18.363 -8.433 -15.366 1.00 68.31 163 ASP A N 1
ATOM 1310 C CA . ASP A 1 163 ? 19.525 -9.217 -15.824 1.00 68.31 163 ASP A CA 1
ATOM 1311 C C . ASP A 1 163 ? 20.565 -9.508 -14.727 1.00 68.31 163 ASP A C 1
ATOM 1313 O O . ASP A 1 163 ? 21.535 -10.237 -14.949 1.00 68.31 163 ASP A O 1
ATOM 1317 N N . ARG A 1 164 ? 20.430 -8.899 -13.542 1.00 69.75 164 ARG A N 1
ATOM 1318 C CA . ARG A 1 164 ? 21.418 -8.995 -12.459 1.00 69.75 164 ARG A CA 1
ATOM 1319 C C . ARG A 1 164 ? 20.753 -9.163 -11.108 1.00 69.75 164 ARG A C 1
ATOM 1321 O O . ARG A 1 164 ? 19.943 -8.338 -10.700 1.00 69.75 164 ARG A O 1
ATOM 1328 N N . VAL A 1 165 ? 21.202 -10.171 -10.364 1.00 65.75 165 VAL A N 1
ATOM 1329 C CA . VAL A 1 165 ? 20.840 -10.344 -8.956 1.00 65.75 165 VAL A CA 1
ATOM 1330 C C . VAL A 1 165 ? 21.315 -9.123 -8.164 1.00 65.75 165 VAL A C 1
ATOM 1332 O O . VAL A 1 165 ? 22.507 -8.816 -8.124 1.00 65.75 165 VAL A O 1
ATOM 1335 N N . ILE A 1 166 ? 20.376 -8.425 -7.527 1.00 65.69 166 ILE A N 1
ATOM 1336 C CA . ILE A 1 166 ? 20.673 -7.296 -6.645 1.00 65.69 166 ILE A CA 1
ATOM 1337 C C . ILE A 1 166 ? 21.224 -7.854 -5.326 1.00 65.69 166 ILE A C 1
ATOM 1339 O O . ILE A 1 166 ? 20.472 -8.368 -4.501 1.00 65.69 166 ILE A O 1
ATOM 1343 N N . LEU A 1 167 ? 22.541 -7.766 -5.122 1.00 59.03 167 LEU A N 1
ATOM 1344 C CA . LEU A 1 167 ? 23.200 -8.157 -3.872 1.00 59.03 167 LEU A CA 1
ATOM 1345 C C . LEU A 1 167 ? 23.408 -6.926 -2.985 1.00 59.03 167 LEU A C 1
ATOM 1347 O O . LEU A 1 167 ? 24.175 -6.033 -3.333 1.00 59.03 167 LEU A O 1
ATOM 1351 N N . GLY A 1 168 ? 22.732 -6.885 -1.834 1.00 55.53 168 GLY A N 1
ATOM 1352 C CA . GLY A 1 168 ? 23.069 -5.977 -0.727 1.00 55.53 168 GLY A CA 1
ATOM 1353 C C . GLY A 1 168 ? 22.891 -4.472 -0.974 1.00 55.53 168 GLY A C 1
ATOM 1354 O O . GLY A 1 168 ? 23.405 -3.681 -0.189 1.00 55.53 168 GLY A O 1
ATOM 1355 N N . GLY A 1 169 ? 22.186 -4.062 -2.032 1.00 61.53 169 GLY A N 1
ATOM 1356 C CA . GLY A 1 169 ? 21.885 -2.656 -2.317 1.00 61.53 169 GLY A CA 1
ATOM 1357 C C . GLY A 1 169 ? 20.564 -2.187 -1.701 1.00 61.53 169 GLY A C 1
ATOM 1358 O O . GLY A 1 169 ? 19.572 -2.920 -1.700 1.00 61.53 169 GLY A O 1
ATOM 1359 N N . GLU A 1 170 ? 20.531 -0.946 -1.213 1.00 68.31 170 GLU A N 1
ATOM 1360 C CA . GLU A 1 170 ? 19.292 -0.277 -0.812 1.00 68.31 170 GLU A CA 1
ATOM 1361 C C . GLU A 1 170 ? 18.402 -0.028 -2.039 1.00 68.31 170 GLU A C 1
ATOM 1363 O O . GLU A 1 170 ? 18.759 0.713 -2.955 1.00 68.31 170 GLU A O 1
ATOM 1368 N N . ILE A 1 171 ? 17.234 -0.678 -2.073 1.00 82.81 171 ILE A N 1
ATOM 1369 C CA . ILE A 1 171 ? 16.269 -0.548 -3.169 1.00 82.81 171 ILE A CA 1
ATOM 1370 C C . ILE A 1 171 ? 15.319 0.605 -2.849 1.00 82.81 171 ILE A C 1
ATOM 1372 O O . ILE A 1 171 ? 14.551 0.554 -1.886 1.00 82.81 171 ILE A O 1
ATOM 1376 N N . GLY A 1 172 ? 15.375 1.649 -3.673 1.00 87.19 172 GLY A N 1
ATOM 1377 C CA . GLY A 1 172 ? 14.531 2.831 -3.534 1.00 87.19 172 GLY A CA 1
ATOM 1378 C C . GLY A 1 172 ? 13.108 2.624 -4.057 1.00 87.19 172 GLY A C 1
ATOM 1379 O O . GLY A 1 172 ? 12.859 1.836 -4.969 1.00 87.19 172 GLY A O 1
ATOM 1380 N N . LEU A 1 173 ? 12.166 3.386 -3.506 1.00 88.75 173 LEU A N 1
ATOM 1381 C CA . LEU A 1 173 ? 10.805 3.513 -4.019 1.00 88.75 173 LEU A CA 1
ATOM 1382 C C . LEU A 1 173 ? 10.783 4.381 -5.282 1.00 88.75 173 LEU A C 1
ATOM 1384 O O . LEU A 1 173 ? 11.372 5.465 -5.324 1.00 88.75 173 LEU A O 1
ATOM 1388 N N . THR A 1 174 ? 10.018 3.951 -6.282 1.00 90.00 174 THR A N 1
ATOM 1389 C CA . THR A 1 174 ? 9.688 4.791 -7.445 1.00 90.00 174 THR A CA 1
ATOM 1390 C C . THR A 1 174 ? 8.836 6.002 -7.033 1.00 90.00 174 THR A C 1
ATOM 1392 O O . THR A 1 174 ? 8.128 5.938 -6.024 1.00 90.00 174 THR A O 1
ATOM 1395 N N . PRO A 1 175 ? 8.808 7.100 -7.817 1.00 90.25 175 PRO A N 1
ATOM 1396 C CA . PRO A 1 175 ? 7.937 8.245 -7.531 1.00 90.25 175 PRO A CA 1
ATOM 1397 C C . PRO A 1 175 ? 6.455 7.871 -7.375 1.00 90.25 175 PRO A C 1
ATOM 1399 O O . PRO A 1 175 ? 5.781 8.400 -6.493 1.00 90.25 175 PRO A O 1
ATOM 1402 N N . ARG A 1 176 ? 5.959 6.912 -8.171 1.00 90.88 176 ARG A N 1
ATOM 1403 C CA . ARG A 1 176 ? 4.585 6.399 -8.054 1.00 90.88 176 ARG A CA 1
ATOM 1404 C C . ARG A 1 176 ? 4.377 5.602 -6.766 1.00 90.88 176 ARG A C 1
ATOM 1406 O O . ARG A 1 176 ? 3.425 5.861 -6.043 1.00 90.88 176 ARG A O 1
ATOM 1413 N N . ALA A 1 177 ? 5.298 4.707 -6.407 1.00 92.94 177 ALA A N 1
ATOM 1414 C CA . ALA A 1 177 ? 5.213 3.965 -5.145 1.00 92.94 177 ALA A CA 1
ATOM 1415 C C . ALA A 1 177 ? 5.251 4.896 -3.918 1.00 92.94 177 ALA A C 1
ATOM 1417 O O . ALA A 1 177 ? 4.481 4.725 -2.976 1.00 92.94 177 ALA A O 1
ATOM 1418 N N . LYS A 1 178 ? 6.082 5.946 -3.952 1.00 92.19 178 LYS A N 1
ATOM 1419 C CA . LYS A 1 178 ? 6.058 7.018 -2.945 1.00 92.19 178 LYS A CA 1
ATOM 1420 C C . LYS A 1 178 ? 4.688 7.692 -2.885 1.00 92.19 178 LYS A C 1
ATOM 1422 O O . LYS A 1 178 ? 4.153 7.898 -1.798 1.00 92.19 178 LYS A O 1
ATOM 1427 N N . LYS A 1 179 ? 4.095 7.985 -4.047 1.00 92.25 179 LYS A N 1
ATOM 1428 C CA . LYS A 1 179 ? 2.769 8.595 -4.127 1.00 92.25 179 LYS A CA 1
ATOM 1429 C C . LYS A 1 179 ? 1.678 7.715 -3.517 1.00 92.25 179 LYS A C 1
ATOM 1431 O O . LYS A 1 179 ? 0.843 8.235 -2.785 1.00 92.25 179 LYS A O 1
ATOM 1436 N N . VAL A 1 180 ? 1.719 6.404 -3.750 1.00 95.50 180 VAL A N 1
ATOM 1437 C CA . VAL A 1 180 ? 0.806 5.430 -3.125 1.00 95.50 180 VAL A CA 1
ATOM 1438 C C . VAL A 1 180 ? 0.860 5.520 -1.601 1.00 95.50 180 VAL A C 1
ATOM 1440 O O . VAL A 1 180 ? -0.182 5.580 -0.950 1.00 95.50 180 VAL A O 1
ATOM 1443 N N . ILE A 1 181 ? 2.061 5.603 -1.023 1.00 93.38 181 ILE A N 1
ATOM 1444 C CA . ILE A 1 181 ? 2.236 5.742 0.429 1.00 93.38 181 ILE A CA 1
ATOM 1445 C C . ILE A 1 181 ? 1.629 7.064 0.917 1.00 93.38 181 ILE A C 1
ATOM 1447 O O . ILE A 1 181 ? 0.873 7.061 1.886 1.00 93.38 181 ILE A O 1
ATOM 1451 N N . GLU A 1 182 ? 1.876 8.187 0.235 1.00 91.88 182 GLU A N 1
ATOM 1452 C CA . GLU A 1 182 ? 1.241 9.468 0.588 1.00 91.88 182 GLU A CA 1
ATOM 1453 C C . GLU A 1 182 ? -0.289 9.398 0.549 1.00 91.88 182 GLU A C 1
ATOM 1455 O O . GLU A 1 182 ? -0.953 9.899 1.456 1.00 91.88 182 GLU A O 1
ATOM 1460 N N . LEU A 1 183 ? -0.841 8.776 -0.496 1.00 94.12 183 LEU A N 1
ATOM 1461 C CA . LEU A 1 183 ? -2.280 8.619 -0.672 1.00 94.12 183 LEU A CA 1
ATOM 1462 C C . LEU A 1 183 ? -2.878 7.700 0.394 1.00 94.12 183 LEU A C 1
ATOM 1464 O O . LEU A 1 183 ? -3.960 7.993 0.884 1.00 94.12 183 LEU A O 1
ATOM 1468 N N . SER A 1 184 ? -2.168 6.653 0.819 1.00 94.38 184 SER A N 1
ATOM 1469 C CA . SER A 1 184 ? -2.635 5.763 1.890 1.00 94.38 184 SER A CA 1
ATOM 1470 C C . SER A 1 184 ? -2.820 6.487 3.224 1.00 94.38 184 SER A C 1
ATOM 1472 O O . SER A 1 184 ? -3.805 6.270 3.924 1.00 94.38 184 SER A O 1
ATOM 1474 N N . VAL A 1 185 ? -1.916 7.418 3.546 1.00 91.94 185 VAL A N 1
ATOM 1475 C CA . VAL A 1 185 ? -2.021 8.251 4.750 1.00 91.94 185 VAL A CA 1
ATOM 1476 C C . VAL A 1 185 ? -3.208 9.211 4.641 1.00 91.94 185 VAL A C 1
ATOM 1478 O O . VAL A 1 185 ? -3.873 9.483 5.640 1.00 91.94 185 VAL A O 1
ATOM 1481 N N . ASP A 1 186 ? -3.485 9.729 3.443 1.00 91.00 186 ASP A N 1
ATOM 1482 C CA . ASP A 1 186 ? -4.666 10.561 3.192 1.00 91.00 186 ASP A CA 1
ATOM 1483 C C . ASP A 1 186 ? -5.967 9.751 3.310 1.00 91.00 186 ASP A C 1
ATOM 1485 O O . ASP A 1 186 ? -6.909 10.203 3.953 1.00 91.00 186 ASP A O 1
ATOM 1489 N N . GLU A 1 187 ? -6.022 8.531 2.767 1.00 94.00 187 GLU A N 1
ATOM 1490 C CA . GLU A 1 187 ? -7.199 7.655 2.875 1.00 94.00 187 GLU A CA 1
ATOM 1491 C C . GLU A 1 187 ? -7.488 7.255 4.325 1.00 94.00 187 GLU A C 1
ATOM 1493 O O . GLU A 1 187 ? -8.639 7.346 4.745 1.00 94.00 187 GLU A O 1
ATOM 1498 N N . ALA A 1 188 ? -6.466 6.900 5.111 1.00 91.88 188 ALA A N 1
ATOM 1499 C CA . ALA A 1 188 ? -6.632 6.611 6.538 1.00 91.88 188 ALA A CA 1
ATOM 1500 C C . ALA A 1 188 ? -7.272 7.780 7.286 1.00 91.88 188 ALA A C 1
ATOM 1502 O O . ALA A 1 188 ? -8.238 7.607 8.018 1.00 91.88 188 ALA A O 1
ATOM 1503 N N . ARG A 1 189 ? -6.829 9.005 7.001 1.00 88.31 189 ARG A N 1
ATOM 1504 C CA . ARG A 1 189 ? -7.416 10.210 7.597 1.00 88.31 189 ARG A CA 1
ATOM 1505 C C . ARG A 1 189 ? -8.828 10.497 7.134 1.00 88.31 189 ARG A C 1
ATOM 1507 O O . ARG A 1 189 ? -9.646 10.917 7.940 1.00 88.31 189 ARG A O 1
ATOM 1514 N N . ARG A 1 190 ? -9.123 10.295 5.850 1.00 90.25 190 ARG A N 1
ATOM 1515 C CA . ARG A 1 190 ? -10.482 10.477 5.317 1.00 90.25 190 ARG A CA 1
ATOM 1516 C C . ARG A 1 190 ? -11.483 9.522 5.963 1.00 90.25 190 ARG A C 1
ATOM 1518 O O . ARG A 1 190 ? -12.667 9.842 5.990 1.00 90.25 190 ARG A O 1
ATOM 1525 N N . LEU A 1 191 ? -11.008 8.375 6.439 1.00 88.50 191 LEU A N 1
ATOM 1526 C CA . LEU A 1 191 ? -11.791 7.386 7.172 1.00 88.50 191 LEU A CA 1
ATOM 1527 C C . LEU A 1 191 ? -11.690 7.549 8.698 1.00 88.50 191 LEU A C 1
ATOM 1529 O O . LEU A 1 191 ? -12.297 6.772 9.417 1.00 88.50 191 LEU A O 1
ATOM 1533 N N . ASP A 1 192 ? -10.954 8.553 9.185 1.00 87.75 192 ASP A N 1
ATOM 1534 C CA . ASP A 1 192 ? -10.639 8.764 10.605 1.00 87.75 192 ASP A CA 1
ATOM 1535 C C . ASP A 1 192 ? -9.977 7.551 11.290 1.00 87.75 192 ASP A C 1
ATOM 1537 O O . ASP A 1 192 ? -10.122 7.297 12.482 1.00 87.75 192 ASP A O 1
ATOM 1541 N N . HIS A 1 193 ? -9.206 6.782 10.523 1.00 86.50 193 HIS A N 1
ATOM 1542 C CA . HIS A 1 193 ? -8.469 5.624 11.006 1.00 86.50 193 HIS A CA 1
ATOM 1543 C C . HIS A 1 193 ? -7.022 5.982 11.309 1.00 86.50 193 HIS A C 1
ATOM 1545 O O . HIS A 1 193 ? -6.276 6.467 10.455 1.00 86.50 193 HIS A O 1
ATOM 1551 N N . HIS A 1 194 ? -6.601 5.670 12.528 1.00 82.56 194 HIS A N 1
ATOM 1552 C CA . HIS A 1 194 ? -5.213 5.746 12.947 1.00 82.56 194 HIS A CA 1
ATOM 1553 C C . HIS A 1 194 ? -4.933 4.546 13.857 1.00 82.56 194 HIS A C 1
ATOM 1555 O O . HIS A 1 194 ? -5.642 4.387 14.851 1.00 82.56 194 HIS A O 1
ATOM 1561 N N . PRO A 1 195 ? -3.923 3.708 13.561 1.00 87.56 195 PRO A N 1
ATOM 1562 C CA . PRO A 1 195 ? -2.878 3.845 12.531 1.00 87.56 195 PRO A CA 1
ATOM 1563 C C . PRO A 1 195 ? -3.286 3.418 11.097 1.00 87.56 195 PRO A C 1
ATOM 1565 O O . PRO A 1 195 ? -4.317 2.797 10.875 1.00 87.56 195 PRO A O 1
ATOM 1568 N N . VAL A 1 196 ? -2.437 3.728 10.108 1.00 92.25 196 VAL A N 1
ATOM 1569 C CA . VAL A 1 196 ? -2.562 3.348 8.687 1.00 92.25 196 VAL A CA 1
ATOM 1570 C C . VAL A 1 196 ? -2.365 1.836 8.523 1.00 92.25 196 VAL A C 1
ATOM 1572 O O . VAL A 1 196 ? -1.274 1.291 8.728 1.00 92.25 196 VAL A O 1
ATOM 1575 N N . GLY A 1 197 ? -3.440 1.153 8.150 1.00 94.25 197 GLY A N 1
ATOM 1576 C CA . GLY A 1 197 ? -3.476 -0.278 7.844 1.00 94.25 197 GLY A CA 1
ATOM 1577 C C . GLY A 1 197 ? -3.251 -0.655 6.375 1.00 94.25 197 GLY A C 1
ATOM 1578 O O . GLY A 1 197 ? -2.993 0.181 5.505 1.00 94.25 197 GLY A O 1
ATOM 1579 N N . THR A 1 198 ? -3.340 -1.957 6.102 1.00 97.38 198 THR A N 1
ATOM 1580 C CA . THR A 1 198 ? -3.141 -2.545 4.762 1.00 97.38 198 THR A CA 1
ATOM 1581 C C . THR A 1 198 ? -4.205 -2.091 3.760 1.00 97.38 198 THR A C 1
ATOM 1583 O O . THR A 1 198 ? -3.909 -1.807 2.604 1.00 97.38 198 THR A O 1
ATOM 1586 N N . GLU A 1 199 ? -5.441 -1.948 4.216 1.00 97.25 199 GLU A N 1
ATOM 1587 C CA . GLU A 1 199 ? -6.593 -1.438 3.485 1.00 97.25 199 GLU A CA 1
ATOM 1588 C C . GLU A 1 199 ? -6.370 -0.012 2.989 1.00 97.25 199 GLU A C 1
ATOM 1590 O O . GLU A 1 199 ? -6.716 0.314 1.859 1.00 97.25 199 GLU A O 1
ATOM 1595 N N . HIS A 1 200 ? -5.698 0.818 3.781 1.00 97.44 200 HIS A N 1
ATOM 1596 C CA . HIS A 1 200 ? -5.345 2.173 3.385 1.00 97.44 200 HIS A CA 1
ATOM 1597 C C . HIS A 1 200 ? -4.251 2.181 2.319 1.00 97.44 200 HIS A C 1
ATOM 1599 O O . HIS A 1 200 ? -4.316 2.976 1.384 1.00 97.44 200 HIS A O 1
ATOM 1605 N N . LEU A 1 201 ? -3.269 1.277 2.411 1.00 97.50 201 LEU A N 1
ATOM 1606 C CA . LEU A 1 201 ? -2.271 1.078 1.354 1.00 97.50 201 LEU A CA 1
ATOM 1607 C C . LEU A 1 201 ? -2.930 0.637 0.041 1.00 97.50 201 LEU A C 1
ATOM 1609 O O . LEU A 1 201 ? -2.596 1.176 -1.013 1.00 97.50 201 LEU A O 1
ATOM 1613 N N . LEU A 1 202 ? -3.908 -0.271 0.101 1.00 98.31 202 LEU A N 1
ATOM 1614 C CA . LEU A 1 202 ? -4.693 -0.680 -1.065 1.00 98.31 202 LEU A CA 1
ATOM 1615 C C . LEU A 1 202 ? -5.518 0.483 -1.638 1.00 98.31 202 LEU A C 1
ATOM 1617 O O . LEU A 1 202 ? -5.500 0.704 -2.847 1.00 98.31 202 LEU A O 1
ATOM 1621 N N . LEU A 1 203 ? -6.194 1.271 -0.798 1.00 98.06 203 LEU A N 1
ATOM 1622 C CA . LEU A 1 203 ? -6.925 2.464 -1.243 1.00 98.06 203 LEU A CA 1
ATOM 1623 C C . LEU A 1 203 ? -5.988 3.507 -1.871 1.00 98.06 203 LEU A C 1
ATOM 1625 O O . LEU A 1 203 ? -6.339 4.111 -2.883 1.00 98.06 203 LEU A O 1
ATOM 1629 N N . GLY A 1 204 ? -4.786 3.683 -1.317 1.00 97.44 204 GLY A N 1
ATOM 1630 C CA . GLY A 1 204 ? -3.749 4.544 -1.880 1.00 97.44 204 GLY A CA 1
ATOM 1631 C C . GLY A 1 204 ? -3.264 4.064 -3.249 1.00 97.44 204 GLY A C 1
ATOM 1632 O O . GLY A 1 204 ? -3.082 4.882 -4.147 1.00 97.44 204 GLY A O 1
ATOM 1633 N N . LEU A 1 205 ? -3.110 2.747 -3.426 1.00 97.94 205 LEU A N 1
ATOM 1634 C CA . LEU A 1 205 ? -2.727 2.119 -4.694 1.00 97.94 205 LEU A CA 1
ATOM 1635 C C . LEU A 1 205 ? -3.807 2.326 -5.762 1.00 97.94 205 LEU A C 1
ATOM 1637 O O . LEU A 1 205 ? -3.512 2.755 -6.873 1.00 97.94 205 LEU A O 1
ATOM 1641 N N . ILE A 1 206 ? -5.068 2.089 -5.394 1.00 97.38 206 ILE A N 1
ATOM 1642 C CA . ILE A 1 206 ? -6.235 2.282 -6.262 1.00 97.38 206 ILE A CA 1
ATOM 1643 C C . ILE A 1 206 ? -6.396 3.753 -6.662 1.00 97.38 206 ILE A C 1
ATOM 1645 O O . ILE A 1 206 ? -6.729 4.046 -7.806 1.00 97.38 206 ILE A O 1
ATOM 1649 N N . ARG A 1 207 ? -6.169 4.682 -5.725 1.00 96.31 207 ARG A N 1
ATOM 1650 C CA . ARG A 1 207 ? -6.307 6.124 -5.966 1.00 96.31 207 ARG A CA 1
ATOM 1651 C C . ARG A 1 207 ? -5.163 6.712 -6.783 1.00 96.31 207 ARG A C 1
ATOM 1653 O O . ARG A 1 207 ? -5.375 7.725 -7.442 1.00 96.31 207 ARG A O 1
ATOM 1660 N N . GLU A 1 208 ? -3.969 6.127 -6.719 1.00 95.56 208 GLU A N 1
ATOM 1661 C CA . GLU A 1 208 ? -2.905 6.477 -7.662 1.00 95.56 208 GLU A CA 1
ATOM 1662 C C . GLU A 1 208 ? -3.383 6.164 -9.087 1.00 95.56 208 GLU A C 1
ATOM 1664 O O . GLU A 1 208 ? -3.295 7.033 -9.953 1.00 95.56 208 GLU A O 1
ATOM 1669 N N . GLY A 1 209 ? -4.011 4.993 -9.270 1.00 86.81 209 GLY A N 1
ATOM 1670 C CA . GLY A 1 209 ? -4.840 4.655 -10.432 1.00 86.81 209 GLY A CA 1
ATOM 1671 C C . GLY A 1 209 ? -4.081 4.434 -11.739 1.00 86.81 209 GLY A C 1
ATOM 1672 O O . GLY A 1 209 ? -4.672 4.070 -12.750 1.00 86.81 209 GLY A O 1
ATOM 1673 N N . GLU A 1 210 ? -2.772 4.621 -11.723 1.00 84.38 210 GLU A N 1
ATOM 1674 C CA . GLU A 1 210 ? -1.879 4.505 -12.852 1.00 84.38 210 GLU A CA 1
ATOM 1675 C C . GLU A 1 210 ? -0.718 3.540 -12.507 1.00 84.38 210 GLU A C 1
ATOM 1677 O O . GLU A 1 210 ? -0.554 3.024 -11.401 1.00 84.38 210 GLU A O 1
ATOM 1682 N N . GLY A 1 211 ? 0.121 3.235 -13.496 1.00 87.00 211 GLY A N 1
ATOM 1683 C CA . GLY A 1 211 ? 1.257 2.334 -13.299 1.00 87.00 211 GLY A CA 1
ATOM 1684 C C . GLY A 1 211 ? 0.896 0.849 -13.364 1.00 87.00 211 GLY A C 1
ATOM 1685 O O . GLY A 1 211 ? -0.190 0.453 -13.786 1.00 87.00 211 GLY A O 1
ATOM 1686 N N . ILE A 1 212 ? 1.871 0.010 -13.017 1.00 92.31 212 ILE A N 1
ATOM 1687 C CA . ILE A 1 212 ? 1.815 -1.420 -13.334 1.00 92.31 212 ILE A CA 1
ATOM 1688 C C . ILE A 1 212 ? 0.796 -2.144 -12.457 1.00 92.31 212 ILE A C 1
ATOM 1690 O O . ILE A 1 212 ? 0.087 -3.008 -12.956 1.00 92.31 212 ILE A O 1
ATOM 1694 N N . ALA A 1 213 ? 0.657 -1.776 -11.180 1.00 94.94 213 ALA A N 1
ATOM 1695 C CA . ALA A 1 213 ? -0.328 -2.422 -10.312 1.00 94.94 213 ALA A CA 1
ATOM 1696 C C . ALA A 1 213 ? -1.768 -2.242 -10.801 1.00 94.94 213 ALA A C 1
ATOM 1698 O O . ALA A 1 213 ? -2.536 -3.200 -10.764 1.00 94.94 213 ALA A O 1
ATOM 1699 N N . ALA A 1 214 ? -2.118 -1.039 -11.270 1.00 93.19 214 ALA A N 1
ATOM 1700 C CA . ALA A 1 214 ? -3.434 -0.761 -11.831 1.00 93.19 214 ALA A CA 1
ATOM 1701 C C . ALA A 1 214 ? -3.699 -1.650 -13.055 1.00 93.19 214 ALA A C 1
ATOM 1703 O O . ALA A 1 214 ? -4.683 -2.386 -13.073 1.00 93.19 214 ALA A O 1
ATOM 1704 N N . GLY A 1 215 ? -2.764 -1.674 -14.012 1.00 92.06 215 GLY A N 1
ATOM 1705 C CA . GLY A 1 215 ? -2.884 -2.518 -15.205 1.00 92.06 215 GLY A CA 1
ATOM 1706 C C . GLY A 1 215 ? -2.927 -4.016 -14.887 1.00 92.06 215 GLY A C 1
ATOM 1707 O O . GLY A 1 215 ? -3.679 -4.762 -15.511 1.00 92.06 215 GLY A O 1
ATOM 1708 N N . VAL A 1 216 ? -2.170 -4.471 -13.884 1.00 94.56 216 VAL A N 1
ATOM 1709 C CA . VAL A 1 216 ? -2.211 -5.867 -13.432 1.00 94.56 216 VAL A CA 1
ATOM 1710 C C . VAL A 1 216 ? -3.572 -6.200 -12.827 1.00 94.56 216 VAL A C 1
ATOM 1712 O O . VAL A 1 216 ? -4.160 -7.195 -13.238 1.00 94.56 216 VAL A O 1
ATOM 1715 N N . LEU A 1 217 ? -4.120 -5.378 -11.927 1.00 94.69 217 LEU A N 1
ATOM 1716 C CA . LEU A 1 217 ? -5.470 -5.591 -11.383 1.00 94.69 217 LEU A CA 1
ATOM 1717 C C . LEU A 1 217 ? -6.528 -5.638 -12.494 1.00 94.69 217 LEU A C 1
ATOM 1719 O O . LEU A 1 217 ? -7.354 -6.549 -12.517 1.00 94.69 217 LEU A O 1
ATOM 1723 N N . GLU A 1 218 ? -6.454 -4.725 -13.461 1.00 93.31 218 GLU A N 1
ATOM 1724 C CA . GLU A 1 218 ? -7.363 -4.708 -14.609 1.00 93.31 218 GLU A CA 1
ATOM 1725 C C . GLU A 1 218 ? -7.238 -5.975 -15.469 1.00 93.31 218 GLU A C 1
ATOM 1727 O O . GLU A 1 218 ? -8.255 -6.539 -15.874 1.00 93.31 218 GLU A O 1
ATOM 1732 N N . SER A 1 219 ? -6.017 -6.484 -15.682 1.00 92.12 219 SER A N 1
ATOM 1733 C CA . SER A 1 219 ? -5.781 -7.759 -16.380 1.00 92.12 219 SER A CA 1
ATOM 1734 C C . SER A 1 219 ? -6.370 -8.970 -15.649 1.00 92.12 219 SER A C 1
ATOM 1736 O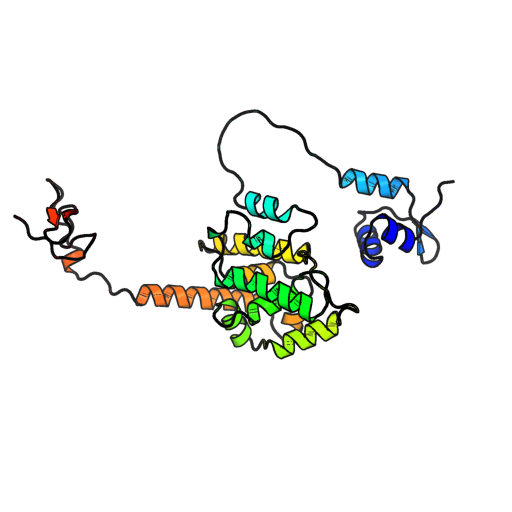 O . SER A 1 219 ? -6.736 -9.950 -16.292 1.00 92.12 219 SER A O 1
ATOM 1738 N N . GLN A 1 220 ? -6.507 -8.889 -14.319 1.00 93.06 220 GLN A N 1
ATOM 1739 C CA . GLN A 1 220 ? -7.178 -9.902 -13.496 1.00 93.06 220 GLN A CA 1
ATOM 1740 C C . GLN A 1 220 ? -8.707 -9.711 -13.468 1.00 93.06 220 GLN A C 1
ATOM 1742 O O . GLN A 1 220 ? -9.408 -10.379 -12.714 1.00 93.06 220 GLN A O 1
ATOM 1747 N N . GLY A 1 221 ? -9.248 -8.785 -14.269 1.00 93.69 221 GLY A N 1
ATOM 1748 C CA . GLY A 1 221 ? -10.678 -8.481 -14.323 1.00 93.69 221 GLY A CA 1
ATOM 1749 C C . GLY A 1 221 ? -11.173 -7.596 -13.176 1.00 93.69 221 GLY A C 1
ATOM 1750 O O . GLY A 1 221 ? -12.381 -7.394 -13.036 1.00 93.69 221 GLY A O 1
ATOM 1751 N N . VAL A 1 222 ? -10.268 -7.033 -12.371 1.00 96.06 222 VAL A N 1
ATOM 1752 C CA . VAL A 1 222 ? -10.611 -6.167 -11.242 1.00 96.06 222 VAL A CA 1
ATOM 1753 C C . VAL A 1 222 ? -10.659 -4.711 -11.683 1.00 96.06 222 VAL A C 1
ATOM 1755 O O . VAL A 1 222 ? -9.642 -4.097 -11.993 1.00 96.06 222 VAL A O 1
ATOM 1758 N N . LYS A 1 223 ? -11.855 -4.113 -11.646 1.00 95.44 223 LYS A N 1
ATOM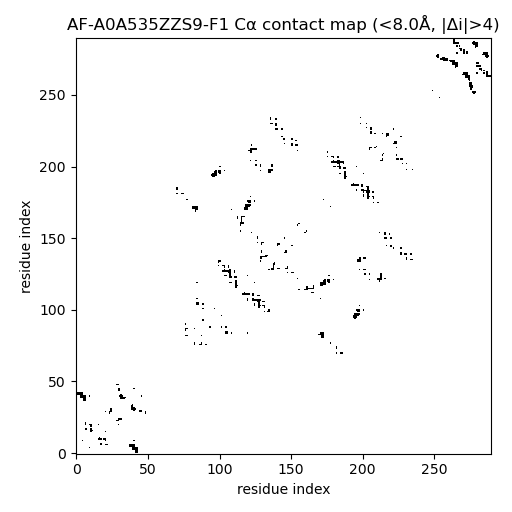 1759 C CA . LYS A 1 223 ? -12.005 -2.663 -11.830 1.00 95.44 223 LYS A CA 1
ATOM 1760 C C . LYS A 1 223 ? -11.627 -1.929 -10.547 1.00 95.44 223 LYS A C 1
ATOM 1762 O O . LYS A 1 223 ? -12.156 -2.237 -9.478 1.00 95.44 223 LYS A O 1
ATOM 1767 N N . LEU A 1 224 ? -10.804 -0.892 -10.664 1.00 94.50 224 LEU A N 1
ATOM 1768 C CA . LEU A 1 224 ? -10.338 -0.079 -9.534 1.00 94.50 224 LEU A CA 1
ATOM 1769 C C . LEU A 1 224 ? -11.484 0.482 -8.673 1.00 94.50 224 LEU A C 1
ATOM 1771 O O . LEU A 1 224 ? -11.453 0.383 -7.446 1.00 94.50 224 LEU A O 1
ATOM 1775 N N . ASP A 1 225 ? -12.556 0.967 -9.303 1.00 95.69 225 ASP A N 1
ATOM 1776 C CA . ASP A 1 225 ? -13.741 1.456 -8.587 1.00 95.69 225 ASP A CA 1
ATOM 1777 C C . ASP A 1 225 ? -14.459 0.360 -7.789 1.00 95.69 225 ASP A C 1
ATOM 1779 O O . ASP A 1 225 ? -15.012 0.622 -6.717 1.00 95.69 225 ASP A O 1
ATOM 1783 N N . GLN A 1 226 ? -14.488 -0.871 -8.313 1.00 95.38 226 GLN A N 1
ATOM 1784 C CA . GLN A 1 226 ? -15.062 -2.015 -7.604 1.00 95.38 226 GLN A CA 1
ATOM 1785 C C . GLN A 1 226 ? -14.190 -2.385 -6.408 1.00 95.38 226 GLN A C 1
ATOM 1787 O O . GLN A 1 226 ? -14.727 -2.551 -5.317 1.00 95.38 226 GLN A O 1
ATOM 1792 N N . ALA A 1 227 ? -12.866 -2.415 -6.589 1.00 95.88 227 ALA A N 1
ATOM 1793 C CA . ALA A 1 227 ? -11.926 -2.688 -5.509 1.00 95.88 227 ALA A CA 1
ATOM 1794 C C . ALA A 1 227 ? -12.042 -1.652 -4.388 1.00 95.88 227 ALA A C 1
ATOM 1796 O O . ALA A 1 227 ? -12.105 -2.014 -3.217 1.00 95.88 227 ALA A O 1
ATOM 1797 N N . ARG A 1 228 ? -12.186 -0.363 -4.726 1.00 97.31 228 ARG A N 1
ATOM 1798 C CA . ARG A 1 228 ? -12.412 0.688 -3.725 1.00 97.31 228 ARG A CA 1
ATOM 1799 C C . ARG A 1 228 ? -13.685 0.440 -2.921 1.00 97.31 228 ARG A C 1
ATOM 1801 O O . ARG A 1 228 ? -13.660 0.529 -1.696 1.00 97.31 228 ARG A O 1
ATOM 1808 N N . ARG A 1 229 ? -14.804 0.160 -3.598 1.00 97.00 229 ARG A N 1
ATOM 1809 C CA . ARG A 1 229 ? -16.092 -0.093 -2.930 1.00 97.00 229 ARG A CA 1
ATOM 1810 C C . ARG A 1 229 ? -16.029 -1.319 -2.031 1.00 97.00 229 ARG A C 1
ATOM 1812 O O . ARG A 1 229 ? -16.532 -1.257 -0.915 1.00 97.00 229 ARG A O 1
ATOM 1819 N N . GLU A 1 230 ? -15.399 -2.388 -2.503 1.00 96.81 230 GLU A N 1
ATOM 1820 C CA . GLU A 1 230 ? -15.242 -3.620 -1.739 1.00 96.81 230 GLU A CA 1
ATOM 1821 C C . GLU A 1 230 ? -14.385 -3.399 -0.489 1.00 96.81 230 GLU A C 1
ATOM 1823 O O . GLU A 1 230 ? -14.799 -3.776 0.60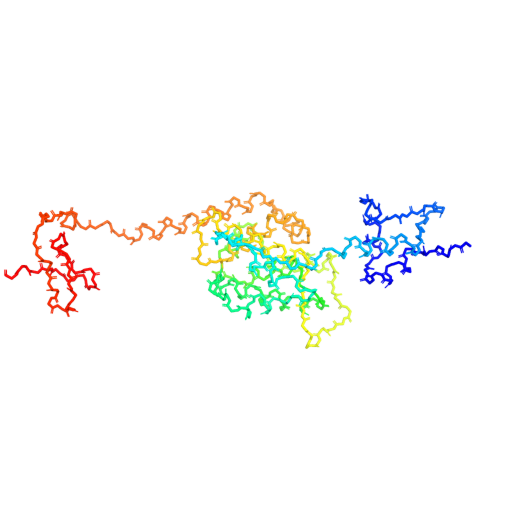4 1.00 96.81 230 GLU A O 1
ATOM 1828 N N . THR A 1 231 ? -13.262 -2.684 -0.607 1.00 97.19 231 THR A N 1
ATOM 1829 C CA . THR A 1 231 ? -12.433 -2.322 0.551 1.00 97.19 231 THR A CA 1
ATOM 1830 C C . THR A 1 231 ? -13.224 -1.541 1.598 1.00 97.19 231 THR A C 1
ATOM 1832 O O . THR A 1 231 ? -13.199 -1.895 2.773 1.00 97.19 231 THR A O 1
ATOM 1835 N N . ILE A 1 232 ? -13.979 -0.515 1.189 1.00 96.25 232 ILE A N 1
ATOM 1836 C CA . ILE A 1 232 ? -14.810 0.272 2.116 1.00 96.25 232 ILE A CA 1
ATOM 1837 C C . ILE A 1 232 ? -15.914 -0.582 2.756 1.00 96.25 232 ILE A C 1
ATOM 1839 O O . ILE A 1 232 ? -16.212 -0.414 3.938 1.00 96.25 232 ILE A O 1
ATOM 1843 N N . ARG A 1 233 ? -16.511 -1.509 1.998 1.00 95.81 233 ARG A N 1
ATOM 1844 C CA . ARG A 1 233 ? -17.525 -2.439 2.508 1.00 95.81 233 ARG A CA 1
ATOM 1845 C C . ARG A 1 233 ? -16.948 -3.333 3.605 1.00 95.81 233 ARG A C 1
ATOM 1847 O O . ARG A 1 233 ? -17.554 -3.429 4.667 1.00 95.81 233 ARG A O 1
ATOM 1854 N N . VAL A 1 234 ? -15.789 -3.948 3.364 1.00 94.19 234 VAL A N 1
ATOM 1855 C CA . VAL A 1 234 ? -15.120 -4.836 4.332 1.00 94.19 234 VAL A CA 1
ATOM 1856 C C . VAL A 1 234 ? -14.708 -4.071 5.589 1.00 94.19 234 VAL A C 1
ATOM 1858 O O . VAL A 1 234 ? -14.963 -4.542 6.692 1.00 94.19 234 VAL A O 1
ATOM 1861 N N . ILE A 1 235 ? -14.141 -2.871 5.434 1.00 92.12 235 ILE A N 1
ATOM 1862 C CA . ILE A 1 235 ? -13.802 -1.987 6.557 1.00 92.12 235 ILE A CA 1
ATOM 1863 C C . ILE A 1 235 ? -15.018 -1.756 7.463 1.00 92.12 235 ILE A C 1
ATOM 1865 O O . ILE A 1 235 ? -14.931 -1.961 8.671 1.00 92.12 235 ILE A O 1
ATOM 1869 N N . ARG A 1 236 ? -16.161 -1.363 6.882 1.00 90.19 236 ARG A N 1
ATOM 1870 C CA . ARG A 1 236 ? -17.380 -1.085 7.652 1.00 90.19 236 ARG A CA 1
ATOM 1871 C C . ARG A 1 236 ? -17.887 -2.328 8.383 1.00 90.19 236 ARG A C 1
ATOM 1873 O O . ARG A 1 236 ? -18.248 -2.231 9.548 1.00 90.19 236 ARG A O 1
ATOM 1880 N N . GLN A 1 237 ? -17.888 -3.483 7.719 1.00 88.88 237 GLN A N 1
ATOM 1881 C CA . GLN A 1 237 ? -18.339 -4.737 8.330 1.00 88.88 237 GLN A CA 1
ATOM 1882 C C . GLN A 1 237 ? -17.510 -5.117 9.559 1.00 88.88 237 GLN A C 1
ATOM 1884 O O . GLN A 1 237 ? -18.063 -5.594 10.547 1.00 88.88 237 GLN A O 1
ATOM 1889 N N . LEU A 1 238 ? -16.195 -4.888 9.515 1.00 83.12 238 LEU A N 1
ATOM 1890 C CA . LEU A 1 238 ? -15.321 -5.146 10.657 1.00 83.12 238 LEU A CA 1
ATOM 1891 C C . LEU A 1 238 ? -15.615 -4.185 11.817 1.00 83.12 238 LEU A C 1
ATOM 1893 O O . LEU A 1 238 ? -15.739 -4.641 12.950 1.00 83.12 238 LEU A O 1
ATOM 1897 N N . GLN A 1 239 ? -15.834 -2.898 11.535 1.00 79.75 239 GLN A N 1
ATOM 1898 C CA . GLN A 1 239 ? -16.211 -1.915 12.560 1.00 79.75 239 GLN A CA 1
ATOM 1899 C C . GLN A 1 239 ? -17.552 -2.244 13.227 1.00 79.75 239 GLN A C 1
ATOM 1901 O O . GLN A 1 239 ? -17.656 -2.193 14.449 1.00 79.75 239 GLN A O 1
ATOM 1906 N N . GLU A 1 240 ? -18.562 -2.625 12.442 1.00 75.50 240 GLU A N 1
ATOM 1907 C CA . GLU A 1 240 ? -19.876 -3.028 12.961 1.00 75.50 240 GLU A CA 1
ATOM 1908 C C . GLU A 1 240 ? -19.760 -4.278 13.851 1.00 75.50 240 GLU A C 1
ATOM 1910 O O . GLU A 1 240 ? -20.328 -4.322 14.944 1.00 75.50 240 GLU A O 1
ATOM 1915 N N . SER A 1 241 ? -18.942 -5.258 13.445 1.00 69.00 241 SER A N 1
ATOM 1916 C CA . SER A 1 241 ? -18.709 -6.469 14.240 1.00 69.00 241 SER A CA 1
ATOM 1917 C C . SER A 1 241 ? -18.005 -6.201 15.577 1.00 69.00 241 SER A C 1
ATOM 1919 O O . SER A 1 241 ? -18.282 -6.887 16.560 1.00 69.00 241 SER A O 1
ATOM 1921 N N . GLU A 1 242 ? -17.134 -5.188 15.643 1.00 64.00 242 GLU A N 1
ATOM 1922 C CA . GLU A 1 242 ? -16.491 -4.764 16.891 1.00 64.00 242 GLU A CA 1
ATOM 1923 C C . GLU A 1 242 ? -17.471 -4.036 17.819 1.00 64.00 242 GLU A C 1
ATOM 1925 O O . GLU A 1 242 ? -17.430 -4.241 19.033 1.00 64.00 242 GLU A O 1
ATOM 1930 N N . THR A 1 243 ? -18.384 -3.224 17.274 1.00 60.59 243 THR A N 1
ATOM 1931 C CA . THR A 1 243 ? -19.392 -2.515 18.078 1.00 60.59 243 THR A CA 1
ATOM 1932 C C . THR A 1 243 ? -20.486 -3.439 18.605 1.00 60.59 243 THR A C 1
ATOM 1934 O O . THR A 1 243 ? -20.880 -3.311 19.763 1.00 60.59 243 THR A O 1
ATOM 1937 N N . ASP A 1 244 ? -20.930 -4.406 17.800 1.00 58.62 244 ASP A N 1
ATOM 1938 C CA . ASP A 1 244 ? -21.969 -5.370 18.186 1.00 58.62 244 ASP A CA 1
ATOM 1939 C C . ASP A 1 244 ? -21.464 -6.398 19.212 1.00 58.62 244 ASP A C 1
ATOM 1941 O O . ASP A 1 244 ? -22.251 -7.006 19.940 1.00 58.62 244 ASP A O 1
ATOM 1945 N N . ALA A 1 245 ? -20.142 -6.574 19.316 1.00 56.34 245 ALA A N 1
ATOM 1946 C CA . ALA A 1 245 ? -19.517 -7.418 20.329 1.00 56.34 245 ALA A CA 1
ATOM 1947 C C . ALA A 1 245 ? -19.566 -6.812 21.748 1.00 56.34 245 ALA A C 1
ATOM 1949 O O . ALA A 1 245 ? -19.327 -7.534 22.721 1.00 56.34 245 ALA A O 1
ATOM 1950 N N . VAL A 1 246 ? -19.881 -5.516 21.898 1.00 56.25 246 VAL A N 1
ATOM 1951 C CA . VAL A 1 246 ? -20.012 -4.857 23.205 1.00 56.25 246 VAL A CA 1
ATOM 1952 C C . VAL A 1 246 ? -21.491 -4.826 23.611 1.00 56.25 246 VAL A C 1
ATOM 1954 O O . VAL A 1 246 ? -22.262 -4.042 23.055 1.00 56.25 246 VAL A O 1
ATOM 1957 N N . PRO A 1 247 ? -21.933 -5.641 24.591 1.00 58.81 247 PRO A N 1
ATOM 1958 C CA . PRO A 1 247 ? -23.320 -5.603 25.037 1.00 58.81 247 PRO A CA 1
ATOM 1959 C C . PRO A 1 247 ? -23.655 -4.217 25.614 1.00 58.81 247 PRO A C 1
ATOM 1961 O O . PRO A 1 247 ? -22.808 -3.615 26.285 1.00 58.81 247 PRO A O 1
ATOM 1964 N N . PRO A 1 248 ? -24.881 -3.699 25.395 1.00 61.69 248 PRO A N 1
ATOM 1965 C CA . PRO A 1 248 ? -25.288 -2.423 25.967 1.00 61.69 248 PRO A CA 1
ATOM 1966 C C . PRO A 1 248 ? -25.132 -2.459 27.496 1.00 61.69 248 PRO A C 1
ATOM 1968 O O . PRO A 1 248 ? -25.373 -3.506 28.111 1.00 61.69 248 PRO A O 1
ATOM 1971 N N . PRO A 1 249 ? -24.736 -1.339 28.134 1.00 61.28 249 PRO A N 1
ATOM 1972 C CA . PRO A 1 249 ? -24.583 -1.305 29.580 1.00 61.28 249 PRO A CA 1
ATOM 1973 C C . PRO A 1 249 ? -25.912 -1.695 30.248 1.00 61.28 249 PRO A C 1
ATOM 1975 O O . PRO A 1 249 ? -26.980 -1.298 29.767 1.00 61.28 249 PRO A O 1
ATOM 1978 N N . PRO A 1 250 ? -25.884 -2.466 31.351 1.00 65.12 250 PRO A N 1
ATOM 1979 C CA . PRO A 1 250 ? -27.108 -2.888 32.017 1.00 65.12 250 PRO A CA 1
ATOM 1980 C C . PRO A 1 250 ? -27.934 -1.659 32.452 1.00 65.12 250 PRO A C 1
ATOM 1982 O O . PRO A 1 250 ? -27.350 -0.627 32.798 1.00 65.12 250 PRO A O 1
ATOM 1985 N N . PRO A 1 251 ? -29.283 -1.731 32.489 1.00 64.69 251 PRO A N 1
ATOM 1986 C CA . PRO A 1 251 ? -30.157 -0.572 32.742 1.00 64.69 251 PRO A CA 1
ATOM 1987 C C . PRO A 1 251 ? -29.862 0.192 34.044 1.00 64.69 251 PRO A C 1
ATOM 1989 O O . PRO A 1 251 ? -30.191 1.368 34.189 1.00 64.69 251 PRO A O 1
ATOM 1992 N N . GLU A 1 252 ? -29.239 -0.477 35.010 1.00 61.19 252 GLU A N 1
ATOM 1993 C CA . GLU A 1 252 ? -28.802 0.091 36.285 1.00 61.19 252 GLU A CA 1
ATOM 1994 C C . GLU A 1 252 ? -27.560 0.991 36.188 1.00 61.19 252 GLU A C 1
ATOM 1996 O O . GLU A 1 252 ? -27.384 1.855 37.046 1.00 61.19 252 GLU A O 1
ATOM 2001 N N . ALA A 1 253 ? -26.730 0.829 35.153 1.00 53.00 253 ALA A N 1
ATOM 2002 C CA . ALA A 1 253 ? -25.557 1.661 34.891 1.00 53.00 253 ALA A CA 1
ATOM 2003 C C . ALA A 1 253 ? -25.916 3.005 34.226 1.00 53.00 253 ALA A C 1
ATOM 2005 O O . ALA A 1 253 ? -25.143 3.952 34.322 1.00 53.00 253 ALA A O 1
ATOM 2006 N N . ALA A 1 254 ? -27.098 3.109 33.605 1.00 54.34 254 ALA A N 1
ATOM 2007 C CA . ALA A 1 254 ? -27.602 4.331 32.970 1.00 54.34 254 ALA A CA 1
ATOM 2008 C C . ALA A 1 254 ? -28.302 5.303 33.946 1.00 54.34 254 ALA A C 1
ATOM 2010 O O . ALA A 1 254 ? -28.676 6.411 33.563 1.00 54.34 254 ALA A O 1
ATOM 2011 N N . ARG A 1 255 ? -28.506 4.909 35.213 1.00 56.12 255 ARG A N 1
ATOM 2012 C CA . ARG A 1 255 ? -29.123 5.765 36.238 1.00 56.12 255 ARG A CA 1
ATOM 2013 C C . ARG A 1 255 ? -28.054 6.624 36.914 1.00 56.12 255 ARG A C 1
ATOM 2015 O O . ARG A 1 255 ? -27.440 6.180 37.881 1.00 56.12 255 ARG A O 1
ATOM 2022 N N . LEU A 1 256 ? -27.864 7.849 36.419 1.00 54.03 256 LEU A N 1
ATOM 2023 C CA . LEU A 1 256 ? -27.090 8.886 37.110 1.00 54.03 256 LEU A CA 1
ATOM 2024 C C . LEU A 1 256 ? -27.678 9.086 38.519 1.00 54.03 256 LEU A C 1
ATOM 2026 O O . LEU A 1 256 ? -28.855 9.424 38.664 1.00 54.03 256 LEU A O 1
ATOM 2030 N N . LEU A 1 257 ? -26.884 8.833 39.562 1.00 53.78 257 LEU A N 1
ATOM 2031 C CA . LEU A 1 257 ? -27.220 9.280 40.915 1.00 53.78 257 LEU A CA 1
ATOM 2032 C C . LEU A 1 257 ? -26.971 10.795 40.997 1.00 53.78 257 LEU A C 1
ATOM 2034 O O . LEU A 1 257 ? -26.018 11.298 40.407 1.00 53.78 257 LEU A O 1
ATOM 2038 N N . VAL A 1 258 ? -27.884 11.486 41.682 1.00 55.12 258 VAL A N 1
ATOM 2039 C CA . VAL A 1 258 ? -28.049 12.948 41.787 1.00 55.12 258 VAL A CA 1
ATOM 2040 C C . VAL A 1 258 ? -26.718 13.712 41.882 1.00 55.12 258 VAL A C 1
ATOM 2042 O O . VAL A 1 258 ? -25.843 13.351 42.666 1.00 55.12 258 VAL A O 1
ATOM 2045 N N . GLU A 1 259 ? -26.579 14.783 41.093 1.00 48.62 259 GLU A N 1
ATOM 2046 C CA . GLU A 1 259 ? -25.425 15.690 41.123 1.00 48.62 259 GLU A CA 1
ATOM 2047 C C . GLU A 1 259 ? -25.313 16.400 42.483 1.00 48.62 259 GLU A C 1
ATOM 2049 O O . GLU A 1 259 ? -26.192 17.168 42.870 1.00 48.62 259 GLU A O 1
ATOM 2054 N N . GLY A 1 260 ? -24.215 16.155 43.202 1.00 52.53 260 GLY A N 1
ATOM 2055 C CA . GLY A 1 260 ? -23.869 16.858 44.439 1.00 52.53 260 GLY A CA 1
ATOM 2056 C C . GLY A 1 260 ? -23.102 15.969 45.423 1.00 52.53 260 GLY A C 1
ATOM 2057 O O . GLY A 1 260 ? -23.597 14.919 45.809 1.00 52.53 260 GLY A O 1
ATOM 2058 N N . GLU A 1 261 ? -21.916 16.424 45.850 1.00 48.81 261 GLU A N 1
ATOM 2059 C CA . GLU A 1 261 ? -21.062 15.862 46.928 1.00 48.81 261 GLU A CA 1
ATOM 2060 C C . GLU A 1 261 ? -20.131 14.656 46.589 1.00 48.81 261 GLU A C 1
ATOM 2062 O O . GLU A 1 261 ? -20.313 13.986 45.568 1.00 48.81 261 GLU A O 1
ATOM 2067 N N . PRO A 1 262 ? -19.015 14.457 47.346 1.00 57.31 262 PRO A N 1
ATOM 2068 C CA . PRO A 1 262 ? -17.736 13.974 46.817 1.00 57.31 262 PRO A CA 1
ATOM 2069 C C . PRO A 1 262 ? -17.741 12.481 46.471 1.00 57.31 262 PRO A C 1
ATOM 2071 O O . PRO A 1 262 ? -18.313 11.659 47.182 1.00 57.31 262 PRO A O 1
ATOM 2074 N N . GLY A 1 263 ? -17.070 12.148 45.364 1.00 59.72 263 GLY A N 1
ATOM 2075 C CA . GLY A 1 263 ? -17.038 10.809 44.771 1.00 59.72 263 GLY A CA 1
ATOM 2076 C C . GLY A 1 263 ? -16.609 9.672 45.711 1.00 59.72 263 GLY A C 1
ATOM 2077 O O . GLY A 1 263 ? -15.811 9.859 46.630 1.00 59.72 263 GLY A O 1
ATOM 2078 N N . LEU A 1 264 ? -17.110 8.470 45.429 1.00 69.06 264 LEU A N 1
ATOM 2079 C CA . LEU A 1 264 ? -16.806 7.221 46.122 1.00 69.06 264 LEU A CA 1
ATOM 2080 C C . LEU A 1 264 ? -15.410 6.697 45.783 1.00 69.06 264 LEU A C 1
ATOM 2082 O O . LEU A 1 264 ? -15.023 6.584 44.622 1.00 69.06 264 LEU A O 1
ATOM 2086 N N . THR A 1 265 ? -14.664 6.276 46.799 1.00 74.44 265 THR A N 1
ATOM 2087 C CA . THR A 1 265 ? -13.412 5.541 46.594 1.00 74.44 265 THR A CA 1
ATOM 2088 C C . THR A 1 265 ? -13.711 4.054 46.438 1.00 74.44 265 THR A C 1
ATOM 2090 O O . THR A 1 265 ? -14.299 3.438 47.325 1.00 74.44 265 THR A O 1
ATOM 2093 N N . CYS A 1 266 ? -13.280 3.457 45.328 1.00 75.19 266 CYS A N 1
ATOM 2094 C CA . CYS A 1 266 ? -13.411 2.022 45.105 1.00 75.19 266 CYS A CA 1
ATOM 2095 C C . CYS A 1 266 ? -12.618 1.232 46.155 1.00 75.19 266 CYS A C 1
ATOM 2097 O O . CYS A 1 266 ? -11.409 1.413 46.289 1.00 75.19 266 CYS A O 1
ATOM 2099 N N . THR A 1 267 ? -13.274 0.310 46.858 1.00 81.31 267 THR A N 1
ATOM 2100 C CA . THR A 1 267 ? -12.640 -0.512 47.900 1.00 81.31 267 THR A CA 1
ATOM 2101 C C . THR A 1 267 ? -11.683 -1.568 47.345 1.00 81.31 267 THR A C 1
ATOM 2103 O O . THR A 1 267 ? -10.804 -2.018 48.073 1.00 81.31 267 THR A O 1
ATOM 2106 N N . ARG A 1 268 ? -11.797 -1.940 46.061 1.00 80.50 268 ARG A N 1
ATOM 2107 C CA . ARG A 1 268 ? -10.886 -2.890 45.397 1.00 80.50 268 ARG A CA 1
ATOM 2108 C C . ARG A 1 268 ? -9.632 -2.251 44.817 1.00 80.50 268 ARG A C 1
ATOM 2110 O O . ARG A 1 268 ? -8.568 -2.845 44.920 1.00 80.50 268 ARG A O 1
ATOM 2117 N N . CYS A 1 269 ? -9.744 -1.092 44.167 1.00 83.31 269 CYS A N 1
ATOM 2118 C CA . CYS A 1 269 ? -8.609 -0.485 43.452 1.00 83.31 269 CYS A CA 1
ATOM 2119 C C . CYS A 1 269 ? -8.216 0.915 43.943 1.00 83.31 269 CYS A C 1
ATOM 2121 O O . CYS A 1 269 ? -7.277 1.497 43.413 1.00 83.31 269 CYS A O 1
ATOM 2123 N N . GLY A 1 270 ? -8.929 1.484 44.919 1.00 78.25 270 GLY A N 1
ATOM 2124 C CA . GLY A 1 270 ? -8.621 2.801 45.487 1.00 78.25 270 GLY A CA 1
ATOM 2125 C C . GLY A 1 270 ? -8.936 3.996 44.580 1.00 78.25 270 GLY A C 1
ATOM 2126 O O . GLY A 1 270 ? -8.685 5.134 44.972 1.00 78.25 270 GLY A O 1
ATOM 2127 N N . ALA A 1 271 ? -9.489 3.778 43.383 1.00 79.44 271 ALA A N 1
ATOM 2128 C CA . ALA A 1 271 ? -9.836 4.860 42.465 1.00 79.44 271 ALA A CA 1
ATOM 2129 C C . ALA A 1 271 ? -10.975 5.725 43.030 1.00 79.44 271 ALA A C 1
ATOM 2131 O O . ALA A 1 271 ? -12.012 5.193 43.435 1.00 79.44 271 ALA A O 1
ATOM 2132 N N . ARG A 1 272 ? -10.811 7.056 43.007 1.00 75.44 272 ARG A N 1
ATOM 2133 C CA . ARG A 1 272 ? -11.913 8.001 43.250 1.00 75.44 272 ARG A CA 1
ATOM 2134 C C . ARG A 1 272 ? -12.824 8.008 42.035 1.00 75.44 272 ARG A C 1
ATOM 2136 O O . ARG A 1 272 ? -12.446 8.482 40.969 1.00 75.44 272 ARG A O 1
ATOM 2143 N N . CYS A 1 273 ? -14.007 7.454 42.210 1.00 70.06 273 CYS A N 1
ATOM 2144 C CA . CYS A 1 273 ? -15.037 7.364 41.200 1.00 70.06 273 CYS A CA 1
ATOM 2145 C C . CYS A 1 273 ? -16.102 8.422 41.500 1.00 70.06 273 CYS A C 1
ATOM 2147 O O . CYS A 1 273 ? -16.507 8.572 42.652 1.00 70.06 273 CYS A O 1
ATOM 2149 N N . PRO A 1 274 ? -16.572 9.173 40.504 1.00 67.19 274 PRO A N 1
ATOM 2150 C CA . PRO A 1 274 ? -17.679 10.095 40.709 1.00 67.19 274 PRO A CA 1
ATOM 2151 C C . PRO A 1 274 ? -18.958 9.374 41.178 1.00 67.19 274 PRO A C 1
ATOM 2153 O O . PRO A 1 274 ? -19.230 8.260 40.733 1.00 67.19 274 PRO A O 1
ATOM 2156 N N . ASN A 1 275 ? -19.763 10.011 42.041 1.00 63.53 275 ASN A N 1
ATOM 2157 C CA . ASN A 1 275 ? -20.960 9.396 42.651 1.00 63.53 275 ASN A CA 1
ATOM 2158 C C . ASN A 1 275 ? -22.075 9.034 41.668 1.00 63.53 275 ASN A C 1
ATOM 2160 O O . ASN A 1 275 ? -22.994 8.309 42.034 1.00 63.53 275 ASN A O 1
ATOM 2164 N N . TYR A 1 276 ? -21.989 9.490 40.422 1.00 62.16 276 TYR A N 1
ATOM 2165 C CA . TYR A 1 276 ? -22.956 9.152 39.389 1.00 62.16 276 TYR A CA 1
ATOM 2166 C C . TYR A 1 276 ? -22.760 7.751 38.786 1.00 62.16 276 TYR A C 1
ATOM 2168 O O . TYR A 1 276 ? -23.675 7.252 38.134 1.00 62.16 276 TYR A O 1
ATOM 2176 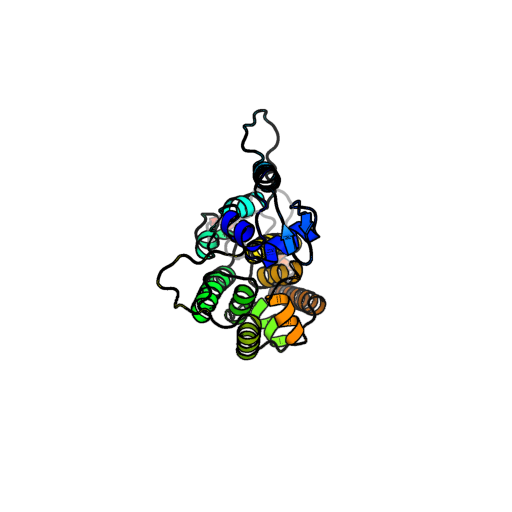N N . PHE A 1 277 ? -21.626 7.081 39.026 1.00 61.88 277 PHE A N 1
ATOM 2177 C CA . PHE A 1 277 ? -21.420 5.698 38.595 1.00 61.88 277 PHE A CA 1
ATOM 2178 C C . PHE A 1 277 ? -21.694 4.711 39.732 1.00 61.88 277 PHE A C 1
ATOM 2180 O O . PHE A 1 277 ? -21.128 4.815 40.815 1.00 61.88 277 PHE A O 1
ATOM 2187 N N . ARG A 1 278 ? -22.506 3.679 39.469 1.00 70.06 278 ARG A N 1
ATOM 2188 C CA . ARG A 1 278 ? -22.689 2.544 40.398 1.00 70.06 278 ARG A CA 1
ATOM 2189 C C . ARG A 1 278 ? -21.534 1.543 40.387 1.00 70.06 278 ARG A C 1
ATOM 2191 O O . ARG A 1 278 ? -21.480 0.680 41.256 1.00 70.06 278 ARG A O 1
ATOM 2198 N N . HIS A 1 279 ? -20.619 1.654 39.427 1.00 76.38 279 HIS A N 1
ATOM 2199 C CA . HIS A 1 279 ? -19.471 0.768 39.262 1.00 76.38 279 HIS A CA 1
ATOM 2200 C C . HIS A 1 279 ? -18.186 1.582 39.106 1.00 76.38 279 HIS A C 1
ATOM 2202 O O . HIS A 1 279 ? -18.183 2.672 38.539 1.00 76.38 279 HIS A O 1
ATOM 2208 N N . CYS A 1 280 ? -17.079 1.050 39.614 1.00 73.81 280 CYS A N 1
ATOM 2209 C CA . CYS A 1 280 ? -15.774 1.675 39.519 1.00 73.81 280 CYS A CA 1
ATOM 2210 C C . CYS A 1 280 ? -15.314 1.741 38.059 1.00 73.81 280 CYS A C 1
ATOM 2212 O O . CYS A 1 280 ? -15.171 0.701 37.420 1.00 73.81 280 CYS A O 1
ATOM 2214 N N . PHE A 1 281 ? -14.980 2.940 37.578 1.00 72.44 281 PHE A N 1
ATOM 2215 C CA . PHE A 1 281 ? -14.486 3.153 36.212 1.00 72.44 281 PHE A CA 1
ATOM 2216 C C . PHE A 1 281 ? -13.212 2.351 35.895 1.00 72.44 281 PHE A C 1
ATOM 2218 O O . PHE A 1 281 ? -12.998 1.943 34.762 1.00 72.44 281 PHE A O 1
ATOM 2225 N N . ASN A 1 282 ? -12.373 2.095 36.903 1.00 73.75 282 ASN A N 1
ATOM 2226 C CA . ASN A 1 282 ? -11.088 1.426 36.711 1.00 73.75 282 ASN A CA 1
ATOM 2227 C C . ASN A 1 282 ? -11.171 -0.111 36.777 1.00 73.75 282 ASN A C 1
ATOM 2229 O O . ASN A 1 282 ? -10.401 -0.797 36.120 1.00 73.75 282 ASN A O 1
ATOM 2233 N N . CYS A 1 283 ? -12.065 -0.680 37.595 1.00 78.69 283 CYS A N 1
ATOM 2234 C CA . CYS A 1 283 ? -12.071 -2.132 37.846 1.00 78.69 283 CYS A CA 1
ATOM 2235 C C . CYS A 1 283 ? -13.447 -2.806 37.766 1.00 78.69 283 CYS A C 1
ATOM 2237 O O . CYS A 1 283 ? -13.555 -3.998 38.063 1.00 78.69 283 CYS A O 1
ATOM 2239 N N . GLY A 1 284 ? -14.501 -2.054 37.441 1.00 73.25 284 GLY A N 1
ATOM 2240 C CA . GLY A 1 284 ? -15.862 -2.564 37.273 1.00 73.25 284 GLY A CA 1
ATOM 2241 C C . GLY A 1 284 ? -16.555 -3.038 38.555 1.00 73.25 284 GLY A C 1
ATOM 2242 O O . GLY A 1 284 ? -17.683 -3.505 38.486 1.00 73.25 284 GLY A O 1
ATOM 2243 N N . GLN A 1 285 ? -15.927 -2.933 39.733 1.00 80.12 285 GLN A N 1
ATOM 2244 C CA . GLN A 1 285 ? -16.567 -3.316 40.996 1.00 80.12 285 GLN A CA 1
ATOM 2245 C C . GLN A 1 285 ? -17.727 -2.371 41.322 1.00 80.12 285 GLN A C 1
ATOM 2247 O O . GLN A 1 285 ? -17.565 -1.155 41.228 1.00 80.12 285 GLN A O 1
ATOM 2252 N N . GLN A 1 286 ? -18.858 -2.912 41.773 1.00 77.38 286 GLN A N 1
ATOM 2253 C CA . GLN A 1 286 ? -19.962 -2.110 42.292 1.00 77.38 286 GLN A CA 1
ATOM 2254 C C . GLN A 1 286 ? -19.491 -1.253 43.478 1.00 77.38 286 GLN A C 1
ATOM 2256 O O . GLN A 1 286 ? -18.912 -1.761 44.442 1.00 77.38 286 GLN A O 1
ATOM 2261 N N . LEU A 1 287 ? -19.705 0.057 43.387 1.00 73.31 287 LEU A N 1
ATOM 2262 C CA . LEU A 1 287 ? -19.357 1.007 44.436 1.00 73.31 287 LEU A CA 1
ATOM 2263 C C . LEU A 1 287 ? -20.456 0.965 45.493 1.00 73.31 287 LEU A C 1
ATOM 2265 O O . LEU A 1 287 ? -21.625 1.197 45.188 1.00 73.31 287 LEU A O 1
ATOM 2269 N N . GLN A 1 288 ? -20.083 0.651 46.730 1.00 67.75 288 GLN A N 1
ATOM 2270 C CA . GLN A 1 288 ? -21.003 0.727 47.858 1.00 67.75 288 GLN A CA 1
ATOM 2271 C C . GLN A 1 288 ? -20.831 2.080 48.554 1.00 67.75 288 GLN A C 1
ATOM 2273 O O . GLN A 1 288 ? -19.688 2.451 48.841 1.00 67.75 288 GLN A O 1
ATOM 2278 N N . PRO A 1 289 ? -21.921 2.827 48.809 1.00 62.56 289 PRO A N 1
ATOM 2279 C CA . PRO A 1 289 ? -21.855 3.986 49.685 1.00 62.56 289 PRO A CA 1
ATOM 2280 C C . PRO A 1 289 ? -21.369 3.552 51.073 1.00 62.56 289 PRO A C 1
ATOM 2282 O O . PRO A 1 289 ? -21.685 2.447 51.519 1.00 62.56 289 PRO A O 1
ATOM 2285 N N . LYS A 1 290 ? -20.556 4.397 51.712 1.00 56.97 290 LYS A N 1
ATOM 2286 C CA . LYS A 1 290 ? -20.240 4.233 53.135 1.00 56.97 290 LYS A CA 1
ATOM 2287 C C . LYS A 1 290 ? -21.472 4.491 53.989 1.00 56.97 290 LYS A C 1
ATOM 2289 O O . LYS A 1 290 ? -22.273 5.364 53.589 1.00 56.97 290 LYS A O 1
#